Protein AF-A0A1B6IBI6-F1 (afdb_monomer_lite)

Foldseek 3Di:
DDDDPVVVVVVVVQVVVCVVPVDGDDDPDDDDDPVVVVVLVVQLVVAQADEDPVCVVVLVVLLVVVQVVCVVDPQFPDRDPVVSVQLVVQQRSVCSNVVHNYGDPVSSVVSSVVVVVVRVVVVVVCVVPPPPCPPLNVLVVQVVVVCVPPQKDFPVVSQVSCVVVPHDVVSNVVSQVVVVVVVQWDADPVNTMIGGD

InterPro domains:
  IPR027417 P-loop containing nucleoside triphosphate hydrolase [G3DSA:3.40.50.300] (1-140)
  IPR027417 P-loop containing nucleoside triphosphate hydrolase [SSF52540] (4-121)
  IPR031327 Mini-chromosome maintenance protein [PTHR11630] (1-143)
  IPR041562 MCM, AAA-lid domain [PF17855] (36-118)

Organism: NCBI:txid320908

Radius of gyration: 28.39 Å; chains: 1; bounding box: 64×37×76 Å

Sequence (197 aa):
DKADRDTDLRLAQHITYVHQHCKQPPAQFTALDMGLMRRYIDLCKRKNPAVPPTLTDYIVDAYVEMRKDARNNKDMTFTSARNLLAILRLSTALARLRLSDQVEREDVGEAMRLLEMSKISLAQSEDRGGRAQSVVDKIFSVIRELAGGKKTVKLSEIREQCTSKGYQPDHVEECIEQYEELNVWQVNQARTTITFV

pLDDT: mean 83.61, std 12.11, range [43.69, 96.38]

Secondary structure (DSSP, 8-state):
----HHHHHHHHHHHHHHHHHSS----SSPPPPHHHHHHHHHHHTT--PBPPGGGHHHHHHHHHHHHHHHHH-TTS----THHHHHHHHHHHHHHHHTT-SB--HHHHHHHHHHHHHHHHHHHHHHTTSS----HHHHHHHHHHHHHTT-SEEEHHHHHHHHHHTT--HHHHHHHHHHHHHTTSEEE-TTSSEEEE-

Structure (mmCIF, N/CA/C/O backbone):
data_AF-A0A1B6IBI6-F1
#
_entry.id   AF-A0A1B6IBI6-F1
#
loop_
_atom_site.group_PDB
_atom_site.id
_atom_site.type_symbol
_atom_site.label_atom_id
_atom_site.label_alt_id
_atom_site.label_comp_id
_atom_site.label_asym_id
_atom_site.label_entity_id
_atom_site.label_seq_id
_atom_site.pdbx_PDB_ins_code
_atom_site.Cartn_x
_atom_site.Cartn_y
_atom_site.Cartn_z
_atom_site.occupancy
_atom_site.B_iso_or_equiv
_atom_site.auth_seq_id
_atom_site.auth_comp_id
_atom_site.auth_asym_id
_atom_site.auth_atom_id
_atom_site.pdbx_PDB_model_num
ATOM 1 N N . ASP A 1 1 ? 11.531 1.211 14.670 1.00 64.81 1 ASP A N 1
ATOM 2 C CA . ASP A 1 1 ? 12.163 -0.111 14.590 1.00 64.81 1 ASP A CA 1
ATOM 3 C C . ASP A 1 1 ? 11.688 -0.945 15.770 1.00 64.81 1 ASP A C 1
ATOM 5 O O . ASP A 1 1 ? 11.566 -0.380 16.855 1.00 64.81 1 ASP A O 1
ATOM 9 N N . LYS A 1 2 ? 11.307 -2.208 15.559 1.00 76.25 2 LYS A N 1
ATOM 10 C CA . LYS A 1 2 ? 10.790 -3.089 16.620 1.00 76.25 2 LYS A CA 1
ATOM 11 C C . LYS A 1 2 ? 11.812 -4.197 16.836 1.00 76.25 2 LYS A C 1
ATOM 13 O O . LYS A 1 2 ? 12.103 -4.917 15.894 1.00 76.25 2 LYS A O 1
ATOM 18 N N . ALA A 1 3 ? 12.312 -4.332 18.063 1.00 83.81 3 ALA A N 1
ATOM 19 C CA . ALA A 1 3 ? 13.254 -5.391 18.409 1.00 83.81 3 ALA A CA 1
ATOM 20 C C . ALA A 1 3 ? 12.556 -6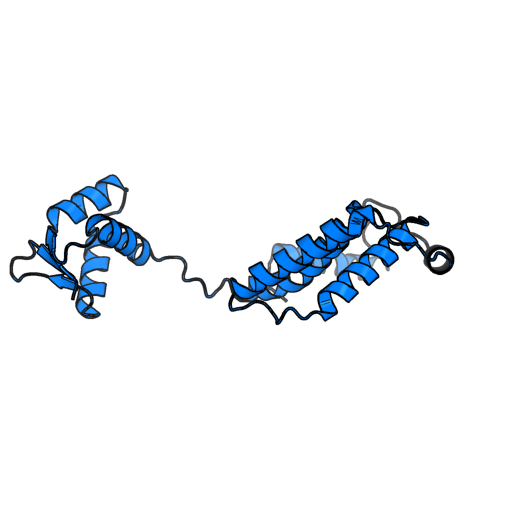.757 18.310 1.00 83.81 3 ALA A C 1
ATOM 22 O O . ALA A 1 3 ? 11.728 -7.094 19.161 1.00 83.81 3 ALA A O 1
ATOM 23 N N . ASP A 1 4 ? 12.873 -7.509 17.259 1.00 90.75 4 ASP A N 1
ATOM 24 C CA . ASP A 1 4 ? 12.378 -8.857 17.005 1.00 90.75 4 ASP A CA 1
ATOM 25 C C . ASP A 1 4 ? 13.554 -9.769 16.653 1.00 90.75 4 ASP A C 1
ATOM 27 O O . ASP A 1 4 ? 14.252 -9.564 15.660 1.00 90.75 4 ASP A O 1
ATOM 31 N N . ARG A 1 5 ? 13.752 -10.812 17.464 1.00 92.50 5 ARG A N 1
ATOM 32 C CA . ARG A 1 5 ? 14.947 -11.663 17.411 1.00 92.50 5 ARG A CA 1
ATOM 33 C C . ARG A 1 5 ? 15.141 -12.319 16.046 1.00 92.50 5 ARG A C 1
ATOM 35 O O . ARG A 1 5 ? 16.275 -12.408 15.577 1.00 92.50 5 ARG A O 1
ATOM 42 N N . ASP A 1 6 ? 14.067 -12.801 15.429 1.00 93.25 6 ASP A N 1
ATOM 43 C CA . ASP A 1 6 ? 14.154 -13.530 14.163 1.00 93.25 6 ASP A CA 1
ATOM 44 C C . ASP A 1 6 ? 14.419 -12.587 12.986 1.00 93.25 6 ASP A C 1
ATOM 46 O O . ASP A 1 6 ? 15.228 -12.899 12.104 1.00 93.25 6 ASP A O 1
ATOM 50 N N . THR A 1 7 ? 13.777 -11.416 12.979 1.00 90.88 7 THR A N 1
ATOM 51 C CA . THR A 1 7 ? 14.016 -10.376 11.971 1.00 90.88 7 THR A CA 1
ATOM 52 C C . THR A 1 7 ? 15.445 -9.834 12.066 1.00 90.88 7 THR A C 1
ATOM 54 O O . THR A 1 7 ? 16.139 -9.757 11.046 1.00 90.88 7 THR A O 1
ATOM 57 N N . ASP A 1 8 ? 15.923 -9.570 13.283 1.00 94.44 8 ASP A N 1
ATOM 58 C CA . ASP A 1 8 ? 17.283 -9.095 13.547 1.00 94.44 8 ASP A CA 1
ATOM 59 C C . ASP A 1 8 ? 18.337 -10.138 13.151 1.00 94.44 8 ASP A C 1
ATOM 61 O O . ASP A 1 8 ? 19.344 -9.804 12.522 1.00 94.44 8 ASP A O 1
ATOM 65 N N . LEU A 1 9 ? 18.092 -11.423 13.444 1.00 94.31 9 LEU A N 1
ATOM 66 C CA . LEU A 1 9 ? 18.982 -12.516 13.046 1.00 94.31 9 LEU A CA 1
ATOM 67 C C . LEU A 1 9 ? 19.127 -12.596 11.521 1.00 94.31 9 LEU A C 1
ATOM 69 O O . LEU A 1 9 ? 20.246 -12.696 11.013 1.00 94.31 9 LEU A O 1
ATOM 73 N N . ARG A 1 10 ? 18.012 -12.531 10.782 1.00 92.06 10 ARG A N 1
ATOM 74 C CA . ARG A 1 10 ? 18.018 -12.562 9.308 1.00 92.06 10 ARG A CA 1
ATOM 75 C C . ARG A 1 10 ? 18.750 -11.359 8.725 1.00 92.06 10 ARG A C 1
ATOM 77 O O . ARG A 1 10 ? 19.533 -11.517 7.786 1.00 92.06 10 ARG A O 1
ATOM 84 N N . LEU A 1 11 ? 18.525 -10.173 9.288 1.00 93.44 11 LEU A N 1
ATOM 85 C CA . LEU A 1 11 ? 19.200 -8.948 8.869 1.00 93.44 11 LEU A CA 1
ATOM 86 C C . LEU A 1 11 ? 20.715 -9.037 9.111 1.00 93.44 11 LEU A C 1
ATOM 88 O O . LEU A 1 11 ? 21.501 -8.770 8.203 1.00 93.44 11 LEU A O 1
ATOM 92 N N . ALA A 1 12 ? 21.133 -9.485 10.296 1.00 95.06 12 ALA A N 1
ATOM 93 C CA . ALA A 1 12 ? 22.543 -9.648 10.643 1.00 95.06 12 ALA A CA 1
ATOM 94 C C . ALA A 1 12 ? 23.249 -10.687 9.754 1.00 95.06 12 ALA A C 1
ATOM 96 O O . ALA A 1 12 ? 24.356 -10.445 9.267 1.00 95.06 12 ALA A O 1
ATOM 97 N N . GLN A 1 13 ? 22.604 -11.825 9.477 1.00 93.94 13 GLN A N 1
ATOM 98 C CA . GLN A 1 13 ? 23.125 -12.832 8.543 1.00 93.94 13 GLN A CA 1
ATOM 99 C C . GLN A 1 13 ? 23.280 -12.268 7.126 1.00 93.94 13 GLN A C 1
ATOM 101 O O . GLN A 1 13 ? 24.295 -12.500 6.471 1.00 93.94 13 GLN A O 1
ATOM 106 N N . HIS A 1 14 ? 22.308 -11.482 6.661 1.00 92.88 14 HIS A N 1
ATOM 107 C CA . HIS A 1 14 ? 22.381 -10.843 5.351 1.00 92.88 14 HIS A CA 1
ATOM 108 C C . HIS A 1 14 ? 23.555 -9.856 5.266 1.00 92.88 14 HIS A C 1
ATOM 110 O O . HIS A 1 14 ? 24.347 -9.916 4.327 1.00 92.88 14 HIS A O 1
ATOM 116 N N . ILE A 1 15 ? 23.698 -8.974 6.260 1.00 94.88 15 ILE A N 1
ATOM 117 C CA . ILE A 1 15 ? 24.762 -7.960 6.300 1.00 94.88 15 ILE A CA 1
ATOM 118 C C . ILE A 1 15 ? 26.141 -8.622 6.376 1.00 94.88 15 ILE A C 1
ATOM 120 O O . ILE A 1 15 ? 27.037 -8.277 5.604 1.00 94.88 15 ILE A O 1
ATOM 124 N N . THR A 1 16 ? 26.318 -9.606 7.262 1.00 95.56 16 THR A N 1
ATOM 125 C CA . THR A 1 16 ? 27.599 -10.321 7.394 1.00 95.56 16 THR A CA 1
ATOM 126 C C . THR A 1 16 ? 27.984 -11.032 6.098 1.00 95.56 16 THR A C 1
ATOM 128 O O . THR A 1 16 ? 29.136 -10.934 5.676 1.00 95.56 16 THR A O 1
ATOM 131 N N . TYR A 1 17 ? 27.025 -11.650 5.403 1.00 95.06 17 TYR A N 1
ATOM 132 C CA . TYR A 1 17 ? 27.263 -12.248 4.092 1.00 95.06 17 TYR A CA 1
ATOM 133 C C . TYR A 1 17 ? 27.727 -11.216 3.055 1.00 95.06 17 TYR A C 1
ATOM 135 O O . TYR A 1 17 ? 28.705 -11.464 2.346 1.00 95.06 17 TYR A O 1
ATOM 143 N N . VAL A 1 18 ? 27.064 -10.054 2.984 1.00 96.19 18 VAL A N 1
ATOM 144 C CA . VAL A 1 18 ? 27.428 -8.967 2.059 1.00 96.19 18 VAL A CA 1
ATOM 145 C C . VAL A 1 18 ? 28.854 -8.486 2.311 1.00 96.19 18 VAL A C 1
ATOM 147 O O . VAL A 1 18 ? 29.605 -8.321 1.355 1.00 96.19 18 VAL A O 1
ATOM 150 N N . HIS A 1 19 ? 29.257 -8.311 3.571 1.00 94.69 19 HIS A N 1
ATOM 151 C CA . HIS A 1 19 ? 30.623 -7.899 3.905 1.00 94.69 19 HIS A CA 1
ATOM 152 C C . HIS A 1 19 ? 31.678 -8.971 3.601 1.00 94.69 19 HIS A C 1
ATOM 154 O O . HIS A 1 19 ? 32.809 -8.626 3.276 1.00 94.69 19 HIS A O 1
ATOM 160 N N . GLN A 1 20 ? 31.323 -10.256 3.680 1.00 94.81 20 GLN A N 1
ATOM 161 C CA . GLN A 1 20 ? 32.231 -11.360 3.349 1.00 94.81 20 GLN A CA 1
ATOM 162 C C . GLN A 1 20 ? 32.414 -11.554 1.836 1.00 94.81 20 GLN A C 1
ATOM 164 O O . GLN A 1 20 ? 33.508 -11.888 1.392 1.00 94.81 20 GLN A O 1
ATOM 169 N N . HIS A 1 21 ? 31.357 -11.354 1.043 1.00 93.44 21 HIS A N 1
ATOM 170 C CA . HIS A 1 21 ? 31.333 -11.725 -0.380 1.00 93.44 21 HIS A CA 1
ATOM 171 C C . HIS A 1 21 ? 31.248 -10.524 -1.331 1.00 93.44 21 HIS A C 1
ATOM 173 O O . HIS A 1 21 ? 31.236 -10.708 -2.549 1.00 93.44 21 HIS A O 1
ATOM 179 N N . CYS A 1 22 ? 31.127 -9.302 -0.798 1.00 91.50 22 CYS A N 1
ATOM 180 C CA . CYS A 1 22 ? 30.832 -8.072 -1.545 1.00 91.50 22 CYS A CA 1
ATOM 181 C C . CYS A 1 22 ? 29.608 -8.203 -2.475 1.00 91.50 22 CYS A C 1
ATOM 183 O O . CYS A 1 22 ? 29.495 -7.506 -3.484 1.00 91.50 22 CYS A O 1
ATOM 185 N N . LYS A 1 23 ? 28.693 -9.124 -2.152 1.00 88.94 23 LYS A N 1
ATOM 186 C CA . LYS A 1 23 ? 27.511 -9.463 -2.944 1.00 88.94 23 LYS A CA 1
ATOM 187 C C . LYS A 1 23 ? 26.392 -9.920 -2.020 1.00 88.94 23 LYS A C 1
ATOM 189 O O . LYS A 1 23 ? 26.644 -10.562 -1.005 1.00 88.94 23 LYS A O 1
ATOM 194 N N . GLN A 1 24 ? 25.155 -9.601 -2.387 1.00 87.69 24 GLN A N 1
ATOM 195 C CA . GLN A 1 24 ? 23.980 -10.092 -1.672 1.00 87.69 24 GLN A CA 1
ATOM 196 C C . GLN A 1 24 ? 23.911 -11.632 -1.678 1.00 87.69 24 GLN A C 1
ATOM 198 O O . GLN A 1 24 ? 24.334 -12.248 -2.665 1.00 87.69 24 GLN A O 1
ATOM 203 N N . PRO A 1 25 ? 23.339 -12.249 -0.625 1.00 89.94 25 PRO A N 1
ATOM 204 C CA . PRO A 1 25 ? 22.991 -13.664 -0.623 1.00 89.94 25 PRO A CA 1
ATOM 205 C C . PRO A 1 25 ? 22.197 -14.059 -1.874 1.00 89.94 25 PRO A C 1
ATOM 207 O O . PRO A 1 25 ? 21.477 -13.222 -2.433 1.00 89.94 25 PRO A O 1
ATOM 210 N N . PRO A 1 26 ? 22.298 -15.321 -2.322 1.00 86.94 26 PRO A N 1
ATOM 211 C CA . PRO A 1 26 ? 21.535 -15.806 -3.464 1.00 86.94 26 PRO A CA 1
ATOM 212 C C . PRO A 1 26 ? 20.035 -15.608 -3.212 1.00 86.94 26 PRO A C 1
ATOM 214 O O . PRO A 1 26 ? 19.445 -16.221 -2.325 1.00 86.94 26 PRO A O 1
ATOM 217 N N . ALA A 1 27 ? 19.433 -14.705 -3.984 1.00 85.38 27 ALA A N 1
ATOM 218 C CA . ALA A 1 27 ? 18.002 -14.448 -3.964 1.00 85.38 27 ALA A CA 1
ATOM 219 C C . ALA A 1 27 ? 17.276 -15.440 -4.884 1.00 85.38 27 ALA A C 1
ATOM 221 O O . ALA A 1 27 ? 17.870 -16.006 -5.800 1.00 85.38 27 ALA A O 1
ATOM 222 N N . GLN A 1 28 ? 15.971 -15.614 -4.668 1.00 87.81 28 GLN A N 1
ATOM 223 C CA . GLN A 1 28 ? 15.129 -16.485 -5.500 1.00 87.81 28 GLN A CA 1
ATOM 224 C C . GLN A 1 28 ? 15.016 -16.003 -6.955 1.00 87.81 28 GLN A C 1
ATOM 226 O O . GLN A 1 28 ? 14.692 -16.787 -7.841 1.00 87.81 28 GLN A O 1
ATOM 231 N N . PHE A 1 29 ? 15.285 -14.721 -7.205 1.00 88.94 29 PHE A N 1
ATOM 232 C CA . PHE A 1 29 ? 15.252 -14.113 -8.528 1.00 88.94 29 PHE A CA 1
ATOM 233 C C . PHE A 1 29 ? 16.569 -13.400 -8.835 1.00 88.94 29 PHE A C 1
ATOM 235 O O . PHE A 1 29 ? 17.287 -12.936 -7.945 1.00 88.94 29 PHE A O 1
ATOM 242 N N . THR A 1 30 ? 16.876 -13.280 -10.123 1.00 87.75 30 THR A N 1
ATOM 243 C CA . THR A 1 30 ? 18.022 -12.503 -10.592 1.00 87.75 30 THR A CA 1
ATOM 244 C C . THR A 1 30 ? 17.674 -11.019 -10.563 1.00 87.75 30 THR A C 1
ATOM 246 O O . THR A 1 30 ? 16.737 -10.582 -11.229 1.00 87.75 30 THR A O 1
ATOM 249 N N . ALA A 1 31 ? 18.427 -10.238 -9.787 1.00 87.69 31 ALA A N 1
ATOM 250 C CA . ALA A 1 31 ? 18.294 -8.787 -9.795 1.00 87.69 31 ALA A CA 1
ATOM 251 C C . ALA A 1 31 ? 18.619 -8.232 -11.192 1.00 87.69 31 ALA A C 1
ATOM 253 O O . ALA A 1 31 ? 19.583 -8.658 -11.831 1.00 87.69 31 ALA A O 1
ATOM 254 N N . LEU A 1 32 ? 17.805 -7.287 -11.661 1.00 91.31 32 LEU A N 1
ATOM 255 C CA . LEU A 1 32 ? 18.028 -6.613 -12.936 1.00 91.31 32 LEU A CA 1
ATOM 256 C C . LEU A 1 32 ? 19.229 -5.669 -12.835 1.00 91.31 32 LEU A C 1
ATOM 258 O O . LEU A 1 32 ? 19.456 -5.044 -11.798 1.00 91.31 32 LEU A O 1
ATOM 262 N N . ASP A 1 33 ? 19.968 -5.524 -13.935 1.00 94.00 33 ASP A N 1
ATOM 263 C CA . ASP A 1 33 ? 21.035 -4.531 -14.019 1.00 94.00 33 ASP A CA 1
ATOM 264 C C . ASP A 1 33 ? 20.481 -3.102 -13.875 1.00 94.00 33 ASP A C 1
ATOM 266 O O . ASP A 1 33 ? 19.414 -2.758 -14.396 1.00 94.00 33 ASP A O 1
ATOM 270 N N . MET A 1 34 ? 21.240 -2.236 -13.206 1.00 93.75 34 MET A N 1
ATOM 271 C CA . MET A 1 34 ? 20.829 -0.861 -12.936 1.00 93.75 34 MET A CA 1
ATOM 272 C C . MET A 1 34 ? 20.693 -0.033 -14.222 1.00 93.75 34 MET A C 1
ATOM 274 O O . MET A 1 34 ? 19.817 0.831 -14.312 1.00 93.75 34 MET A O 1
ATOM 278 N N . GLY A 1 35 ? 21.527 -0.297 -15.235 1.00 96.12 35 GLY A N 1
ATOM 279 C CA . GLY A 1 35 ? 21.412 0.331 -16.549 1.00 96.12 35 GLY A CA 1
ATOM 280 C C . GLY A 1 35 ? 20.106 -0.045 -17.248 1.00 96.12 35 GLY A C 1
ATOM 281 O O . GLY A 1 35 ? 19.424 0.827 -17.795 1.00 96.12 35 GLY A O 1
ATOM 282 N N . LEU A 1 36 ? 19.720 -1.320 -17.166 1.00 95.12 36 LEU A N 1
ATOM 283 C CA . LEU A 1 36 ? 18.452 -1.816 -17.700 1.00 95.12 36 LEU A CA 1
ATOM 284 C C . LEU A 1 36 ? 17.246 -1.223 -16.957 1.00 95.12 36 LEU A C 1
ATOM 286 O O . LEU A 1 36 ? 16.326 -0.724 -17.605 1.00 95.12 36 LEU A O 1
ATOM 290 N N . MET A 1 37 ? 17.269 -1.198 -15.618 1.00 95.62 37 MET A N 1
ATOM 291 C CA . MET A 1 37 ? 16.187 -0.612 -14.814 1.00 95.62 37 MET A CA 1
ATOM 292 C C . MET A 1 37 ? 15.949 0.862 -15.158 1.00 95.62 37 MET A C 1
ATOM 294 O O . MET A 1 37 ? 14.802 1.266 -15.339 1.00 95.62 37 MET A O 1
ATOM 298 N N . ARG A 1 38 ? 17.013 1.668 -15.306 1.00 95.88 38 ARG A N 1
ATOM 299 C CA . ARG A 1 38 ? 16.885 3.087 -15.688 1.00 95.88 38 ARG A CA 1
ATOM 300 C C . ARG A 1 38 ? 16.200 3.251 -17.042 1.00 95.88 38 ARG A C 1
ATOM 302 O O . ARG A 1 38 ? 15.226 3.991 -17.141 1.00 95.88 38 ARG A O 1
ATOM 309 N N . ARG A 1 39 ? 16.659 2.511 -18.059 1.00 96.38 39 ARG A N 1
ATOM 310 C CA . ARG A 1 39 ? 16.063 2.550 -19.407 1.00 96.38 39 ARG A CA 1
ATOM 311 C C . ARG A 1 39 ? 14.593 2.128 -19.391 1.00 96.38 39 ARG A C 1
ATOM 313 O O . ARG A 1 39 ? 13.781 2.754 -20.065 1.00 96.38 39 ARG A O 1
ATOM 320 N N . TYR A 1 40 ? 14.250 1.107 -18.606 1.00 95.31 40 TYR A N 1
ATOM 321 C CA . TYR A 1 40 ? 12.870 0.646 -18.458 1.00 95.31 40 TYR A CA 1
ATOM 322 C C . TYR A 1 40 ? 11.982 1.699 -17.780 1.00 95.31 40 TYR A C 1
ATOM 324 O O . TYR A 1 40 ? 10.909 2.022 -18.279 1.00 95.31 40 TYR A O 1
ATOM 332 N N . ILE A 1 41 ? 12.450 2.314 -16.690 1.00 95.88 41 ILE A N 1
ATOM 333 C CA . ILE A 1 41 ? 11.723 3.396 -16.011 1.00 95.88 41 ILE A CA 1
ATOM 334 C C . ILE A 1 41 ? 11.491 4.579 -16.962 1.00 95.88 41 ILE A C 1
ATOM 336 O O . ILE A 1 41 ? 10.399 5.151 -16.984 1.00 95.88 41 ILE A O 1
ATOM 340 N N . ASP A 1 42 ? 12.489 4.941 -17.768 1.00 96.19 42 ASP A N 1
ATOM 341 C CA . ASP A 1 42 ? 12.366 6.028 -18.741 1.00 96.19 42 ASP A CA 1
ATOM 342 C C . ASP A 1 42 ? 11.397 5.697 -19.882 1.00 96.19 42 ASP A C 1
ATOM 344 O O . ASP A 1 42 ? 10.731 6.601 -20.389 1.00 96.19 42 ASP A O 1
ATOM 348 N N . LEU A 1 43 ? 11.257 4.420 -20.252 1.00 96.06 43 LEU A N 1
ATOM 349 C CA . LEU A 1 43 ? 10.203 3.960 -21.156 1.00 96.06 43 LEU A CA 1
ATOM 350 C C . LEU A 1 43 ? 8.817 4.138 -20.516 1.00 96.06 43 LEU A C 1
ATOM 352 O O . LEU A 1 43 ? 7.944 4.757 -21.125 1.00 96.06 43 LEU A O 1
ATOM 356 N N . CYS A 1 44 ? 8.629 3.680 -19.275 1.00 95.75 44 CYS A N 1
ATOM 357 C CA . CYS A 1 44 ? 7.353 3.781 -18.557 1.00 95.75 44 CYS A CA 1
ATOM 358 C C . CYS A 1 44 ? 6.899 5.235 -18.350 1.00 95.75 44 CYS A C 1
ATOM 360 O O . CYS A 1 44 ? 5.715 5.545 -18.469 1.00 95.75 44 CYS A O 1
ATOM 362 N N . LYS A 1 45 ? 7.832 6.161 -18.093 1.00 94.12 45 LYS A N 1
ATOM 363 C CA . LYS A 1 45 ? 7.530 7.596 -17.923 1.00 94.12 45 LYS A CA 1
ATOM 364 C C . LYS A 1 45 ? 6.935 8.258 -19.169 1.00 94.12 45 LYS A C 1
ATOM 366 O O . LYS A 1 45 ? 6.282 9.288 -19.032 1.00 94.12 45 LYS A O 1
ATOM 371 N N . ARG A 1 46 ? 7.156 7.702 -20.366 1.00 95.00 46 ARG A N 1
ATOM 372 C CA . ARG A 1 46 ? 6.608 8.246 -21.624 1.00 95.00 46 ARG A CA 1
ATOM 373 C C . ARG A 1 46 ? 5.110 7.980 -21.778 1.00 95.00 46 ARG A C 1
ATOM 375 O O . ARG A 1 46 ? 4.464 8.648 -22.579 1.00 95.00 46 ARG A O 1
ATOM 382 N N . LYS A 1 47 ? 4.558 7.018 -21.034 1.00 94.06 47 LYS A N 1
ATOM 383 C CA . LYS A 1 47 ? 3.133 6.683 -21.062 1.00 94.06 47 LYS A CA 1
ATOM 384 C C . LYS A 1 47 ? 2.317 7.673 -20.233 1.00 94.06 47 LYS A C 1
ATOM 386 O O . LYS A 1 47 ? 2.702 8.052 -19.126 1.00 94.06 47 LYS A O 1
ATOM 391 N N . ASN A 1 48 ? 1.155 8.056 -20.750 1.00 94.75 48 ASN A N 1
ATOM 392 C CA . ASN A 1 48 ? 0.194 8.923 -20.068 1.00 94.75 48 ASN A CA 1
ATOM 393 C C . ASN A 1 48 ? -1.175 8.236 -20.035 1.00 94.75 48 ASN A C 1
ATOM 395 O O . ASN A 1 48 ? -2.027 8.562 -20.859 1.00 94.75 48 ASN A O 1
ATOM 399 N N . PRO A 1 49 ? -1.365 7.259 -19.130 1.00 95.69 49 PRO A N 1
ATOM 400 C CA . PRO A 1 49 ? -2.601 6.500 -19.071 1.00 95.69 49 PRO A CA 1
ATOM 401 C C . PRO A 1 49 ? -3.784 7.374 -18.659 1.00 95.69 49 PRO A C 1
ATOM 403 O O . PRO A 1 49 ? -3.658 8.239 -17.787 1.00 95.69 49 PRO A O 1
ATOM 406 N N . ALA A 1 50 ? -4.938 7.113 -19.267 1.00 94.62 50 ALA A N 1
ATOM 407 C CA . ALA A 1 50 ? -6.200 7.746 -18.918 1.00 94.62 50 ALA A CA 1
ATOM 408 C C . ALA A 1 50 ? -6.964 6.913 -17.879 1.00 94.62 50 ALA A C 1
ATOM 410 O O . ALA A 1 50 ? -6.875 5.684 -17.850 1.00 94.62 50 ALA A O 1
ATOM 411 N N . VAL A 1 51 ? -7.733 7.587 -17.024 1.00 93.75 51 VAL A N 1
ATOM 412 C CA . VAL A 1 51 ? -8.654 6.921 -16.097 1.00 93.75 51 VAL A CA 1
ATOM 413 C C . VAL A 1 51 ? -10.001 6.761 -16.805 1.00 93.75 51 VAL A C 1
ATOM 415 O O . VAL A 1 51 ? -10.602 7.780 -17.158 1.00 93.75 51 VAL A O 1
ATOM 418 N N . PRO A 1 52 ? -10.485 5.530 -17.036 1.00 94.50 52 PRO A N 1
ATOM 419 C CA . PRO A 1 52 ? -11.786 5.324 -17.652 1.00 94.50 52 PRO A CA 1
ATOM 420 C C . PRO A 1 52 ? -12.917 5.782 -16.715 1.00 94.50 52 PRO A C 1
ATOM 422 O O . PRO A 1 52 ? -12.820 5.609 -15.495 1.00 94.50 52 PRO A O 1
ATOM 425 N N . PRO A 1 53 ? -14.028 6.309 -17.265 1.00 92.38 53 PRO A N 1
ATOM 426 C CA . PRO A 1 53 ? -15.152 6.799 -16.464 1.00 92.38 53 PRO A CA 1
ATOM 427 C C . PRO A 1 53 ? -15.832 5.684 -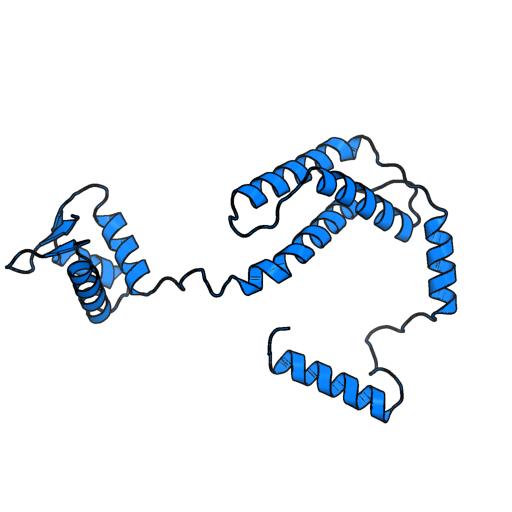15.657 1.00 92.38 53 PRO A C 1
ATOM 429 O O . PRO A 1 53 ? -16.394 5.931 -14.597 1.00 92.38 53 PRO A O 1
ATOM 432 N N . THR A 1 54 ? -15.722 4.433 -16.105 1.00 92.88 54 THR A N 1
ATOM 433 C CA . THR A 1 54 ? -16.262 3.252 -15.414 1.00 92.88 54 THR A CA 1
ATOM 434 C C . THR A 1 54 ? -15.621 2.990 -14.049 1.00 92.88 54 THR A C 1
ATOM 436 O O . THR A 1 54 ? -16.179 2.244 -13.249 1.00 92.88 54 THR A O 1
ATOM 439 N N . LEU A 1 55 ? -14.440 3.559 -13.779 1.00 92.25 55 LEU A N 1
ATOM 440 C CA . LEU A 1 55 ? -13.751 3.431 -12.493 1.00 92.25 55 LEU A CA 1
ATOM 441 C C . LEU A 1 55 ? -14.005 4.616 -11.561 1.00 92.25 55 LEU A C 1
ATOM 443 O O . LEU A 1 55 ? -13.594 4.558 -10.404 1.00 92.25 55 LEU A O 1
ATOM 447 N N . THR A 1 56 ? -14.662 5.681 -12.029 1.00 90.94 56 THR A N 1
ATOM 448 C CA . THR A 1 56 ? -14.883 6.886 -11.223 1.00 90.94 56 THR A CA 1
ATOM 449 C C . THR A 1 56 ? -15.688 6.573 -9.965 1.00 90.94 56 THR A C 1
ATOM 451 O O . THR A 1 56 ? -15.237 6.925 -8.877 1.00 90.94 56 THR A O 1
ATOM 454 N N . ASP A 1 57 ? -16.795 5.839 -10.095 1.00 92.50 57 ASP A N 1
ATOM 455 C CA . ASP A 1 57 ? -17.639 5.455 -8.955 1.00 92.50 57 ASP A CA 1
ATOM 456 C C . ASP A 1 57 ? -16.853 4.619 -7.939 1.00 92.50 57 ASP A C 1
ATOM 458 O O . ASP A 1 57 ? -16.827 4.929 -6.753 1.00 92.50 57 ASP A O 1
ATOM 462 N N . TYR A 1 58 ? -16.081 3.643 -8.423 1.00 92.81 58 TYR A N 1
ATOM 463 C CA . TYR A 1 58 ? -15.248 2.789 -7.574 1.00 92.81 58 TYR A CA 1
ATOM 464 C C . TYR A 1 58 ? -14.193 3.577 -6.780 1.00 92.81 58 TYR A C 1
ATOM 466 O O . TYR A 1 58 ? -13.969 3.314 -5.601 1.00 92.81 58 TYR A O 1
ATOM 474 N N . ILE A 1 59 ? -13.540 4.559 -7.409 1.00 92.00 59 ILE A N 1
ATOM 475 C CA . ILE A 1 59 ? -12.529 5.397 -6.748 1.00 92.00 59 ILE A CA 1
ATOM 476 C C . ILE A 1 59 ? -13.180 6.299 -5.688 1.00 92.00 59 ILE A C 1
ATOM 478 O O . ILE A 1 59 ? -12.599 6.518 -4.621 1.00 92.00 59 ILE A O 1
ATOM 482 N N . VAL A 1 60 ? -14.372 6.829 -5.977 1.00 91.88 60 VAL A N 1
ATOM 483 C CA . VAL A 1 60 ? -15.134 7.655 -5.032 1.00 91.88 60 VAL A CA 1
ATOM 484 C C . VAL A 1 60 ? -15.570 6.822 -3.831 1.00 91.88 60 VAL A C 1
ATOM 486 O O . VAL A 1 60 ? -15.315 7.238 -2.699 1.00 91.88 60 VAL A O 1
ATOM 489 N N . ASP A 1 61 ? -16.138 5.640 -4.061 1.00 91.31 61 ASP A N 1
ATOM 490 C CA . ASP A 1 61 ? -16.572 4.725 -3.003 1.00 91.31 61 ASP A CA 1
ATOM 491 C C . ASP A 1 61 ? -15.402 4.325 -2.099 1.00 91.31 61 ASP A C 1
ATOM 493 O O . ASP A 1 61 ? -15.480 4.482 -0.878 1.00 91.31 61 ASP A O 1
ATOM 497 N N . ALA A 1 62 ? -14.269 3.933 -2.691 1.00 88.06 62 ALA A N 1
ATOM 498 C CA . ALA A 1 62 ? -13.054 3.585 -1.954 1.00 88.06 62 ALA A CA 1
ATOM 499 C C . ALA A 1 62 ? -12.535 4.751 -1.088 1.00 88.06 62 ALA A C 1
ATOM 501 O O . ALA A 1 62 ? -12.080 4.560 0.043 1.00 88.06 62 ALA A O 1
ATOM 502 N N . TYR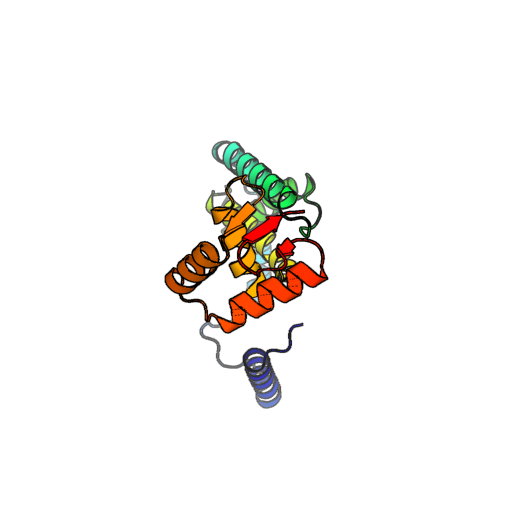 A 1 63 ? -12.621 5.987 -1.589 1.00 88.75 63 TYR A N 1
ATOM 503 C CA . TYR A 1 63 ? -12.247 7.172 -0.816 1.00 88.75 63 TYR A CA 1
ATOM 504 C C . TYR A 1 63 ? -13.214 7.447 0.345 1.00 88.75 63 TYR A C 1
ATOM 506 O O . TYR A 1 63 ? -12.772 7.818 1.439 1.00 88.75 63 TYR A O 1
ATOM 514 N N . VAL A 1 64 ? -14.521 7.285 0.124 1.00 90.00 64 VAL A N 1
ATOM 515 C CA . VAL A 1 64 ? -15.546 7.468 1.161 1.00 90.00 64 VAL A CA 1
ATOM 516 C C . VAL A 1 64 ? -15.377 6.433 2.270 1.00 90.00 64 VAL A C 1
ATOM 518 O O . VAL A 1 64 ? -15.404 6.806 3.444 1.00 90.00 64 VAL A O 1
ATOM 521 N N . GLU A 1 65 ? -15.141 5.172 1.914 1.00 87.06 65 GLU A N 1
ATOM 522 C CA . GLU A 1 65 ? -14.872 4.086 2.858 1.00 87.06 65 GLU A CA 1
ATOM 523 C C . GLU A 1 65 ? -13.626 4.380 3.703 1.00 87.06 65 GLU A C 1
ATOM 525 O O . GLU A 1 65 ? -13.722 4.471 4.927 1.00 87.06 65 GLU A O 1
ATOM 530 N N . MET A 1 66 ? -12.499 4.717 3.065 1.00 83.81 66 MET A N 1
ATOM 531 C CA . MET A 1 66 ? -11.274 5.120 3.770 1.00 83.81 66 MET A CA 1
ATOM 532 C C . MET A 1 66 ? -11.519 6.284 4.748 1.00 83.81 66 MET A C 1
ATOM 534 O O . MET A 1 66 ? -10.938 6.338 5.836 1.00 83.81 66 MET A O 1
ATOM 538 N N . ARG A 1 67 ? -12.358 7.257 4.372 1.00 84.81 67 ARG A N 1
ATOM 539 C CA . ARG A 1 67 ? -12.671 8.411 5.226 1.00 84.81 67 ARG A CA 1
ATOM 540 C C . ARG A 1 67 ? -13.586 8.037 6.393 1.00 84.81 67 ARG A C 1
ATOM 542 O O . ARG A 1 67 ? -13.462 8.632 7.465 1.00 84.81 67 ARG A O 1
ATOM 549 N N . LYS A 1 68 ? -14.496 7.082 6.195 1.00 85.19 68 LYS A N 1
ATOM 550 C CA . LYS A 1 68 ? -15.354 6.527 7.246 1.00 85.19 68 LYS A CA 1
ATOM 551 C C . LYS A 1 68 ? -14.515 5.773 8.277 1.00 85.19 68 LYS A C 1
ATOM 553 O O . LYS A 1 68 ? -14.663 6.033 9.469 1.00 85.19 68 LYS A O 1
ATOM 558 N N . ASP A 1 69 ? -13.580 4.943 7.831 1.00 80.25 69 ASP A N 1
ATOM 559 C CA . ASP A 1 69 ? -12.701 4.177 8.719 1.00 80.25 69 ASP A CA 1
ATOM 560 C C . ASP A 1 69 ? -11.769 5.082 9.524 1.00 80.25 69 ASP A C 1
ATOM 562 O O . ASP A 1 69 ? -11.635 4.923 10.738 1.00 80.25 69 ASP A O 1
ATOM 566 N N . ALA A 1 70 ? -11.225 6.125 8.891 1.00 77.50 70 ALA A N 1
ATOM 567 C CA . ALA A 1 70 ? -10.438 7.142 9.585 1.00 77.50 70 ALA A CA 1
ATOM 568 C C . ALA A 1 70 ? -11.240 7.933 10.638 1.00 77.50 70 ALA A C 1
ATOM 570 O O . ALA A 1 70 ? -10.645 8.519 11.534 1.00 77.50 70 ALA A O 1
ATOM 571 N N . ARG A 1 71 ? -12.577 7.982 10.542 1.00 77.25 71 ARG A N 1
ATOM 572 C CA . ARG A 1 71 ? -13.435 8.599 11.569 1.00 77.25 71 ARG A CA 1
ATOM 573 C C . ARG A 1 71 ? -13.696 7.655 12.742 1.00 77.25 71 ARG A C 1
ATOM 575 O O . ARG A 1 71 ? -13.885 8.127 13.860 1.00 77.25 71 ARG A O 1
ATOM 582 N N . ASN A 1 72 ? -13.738 6.352 12.478 1.00 75.06 72 ASN A N 1
ATOM 583 C CA . ASN A 1 72 ? -14.008 5.330 13.485 1.00 75.06 72 ASN A CA 1
ATOM 584 C C . ASN A 1 72 ? -12.757 4.987 14.308 1.00 75.06 72 ASN A C 1
ATOM 586 O O . ASN A 1 72 ? -12.886 4.670 15.488 1.00 75.06 72 ASN A O 1
ATOM 590 N N . ASN A 1 73 ? -11.560 5.101 13.723 1.00 70.88 73 ASN A N 1
ATOM 591 C CA . ASN A 1 73 ? -10.293 4.951 14.439 1.00 70.88 73 ASN A CA 1
ATOM 592 C C . ASN A 1 73 ? -9.767 6.305 14.925 1.00 70.88 73 ASN A C 1
ATOM 594 O O . ASN A 1 73 ? -9.315 7.130 14.133 1.00 70.88 73 ASN A O 1
ATOM 598 N N . LYS A 1 74 ? -9.795 6.513 16.246 1.00 60.44 74 LYS A N 1
ATOM 599 C CA . LYS A 1 74 ? -9.380 7.767 16.898 1.00 60.44 74 LYS A CA 1
ATOM 600 C C . LYS A 1 74 ? -7.886 8.079 16.718 1.00 60.44 74 LYS A C 1
ATOM 602 O O . LYS A 1 74 ? -7.519 9.251 16.733 1.00 60.44 74 LYS A O 1
ATOM 607 N N . ASP A 1 75 ? -7.085 7.048 16.457 1.00 61.88 75 ASP A N 1
ATOM 608 C CA . ASP A 1 75 ? -5.624 7.127 16.337 1.00 61.88 75 ASP A CA 1
ATOM 609 C C . ASP A 1 75 ? -5.149 7.171 14.869 1.00 61.88 75 ASP A C 1
ATOM 611 O O . ASP A 1 75 ? -3.953 7.209 14.573 1.00 61.88 75 ASP A O 1
ATOM 615 N N . MET A 1 76 ? -6.081 7.196 13.904 1.00 64.38 76 MET A N 1
ATOM 616 C CA . MET A 1 76 ? -5.741 7.253 12.482 1.00 64.38 76 MET A CA 1
ATOM 617 C C . MET A 1 76 ? -5.373 8.683 12.063 1.00 64.38 76 MET A C 1
ATOM 619 O O . MET A 1 76 ? -6.083 9.650 12.342 1.00 64.38 76 MET A O 1
ATOM 623 N N . THR A 1 77 ? -4.271 8.832 11.323 1.00 66.06 77 THR A N 1
ATOM 624 C CA . THR A 1 77 ? -3.829 10.130 10.789 1.00 66.06 77 THR A CA 1
ATOM 625 C C . THR A 1 77 ? -4.912 10.787 9.919 1.00 66.06 77 THR A C 1
ATOM 627 O O . THR A 1 77 ? -5.602 10.123 9.139 1.00 66.06 77 THR A O 1
ATOM 630 N N . PHE A 1 78 ? -5.033 12.118 10.016 1.00 68.06 78 PHE A N 1
ATOM 631 C CA . PHE A 1 78 ? -6.034 12.921 9.308 1.00 68.06 78 PHE A CA 1
ATOM 632 C C . PHE A 1 78 ? -6.098 12.599 7.802 1.00 68.06 78 PHE A C 1
ATOM 634 O O . PHE A 1 78 ? -5.175 12.879 7.035 1.00 68.06 78 PHE A O 1
ATOM 641 N N . THR A 1 79 ? -7.228 12.041 7.364 1.00 74.81 79 THR A N 1
ATOM 642 C CA . THR A 1 79 ? -7.484 11.703 5.959 1.00 74.81 79 THR A CA 1
ATOM 643 C C . THR A 1 79 ? -8.097 12.905 5.235 1.00 74.81 79 THR A C 1
ATOM 645 O O . THR A 1 79 ? -9.278 13.220 5.382 1.00 74.81 79 THR A O 1
ATOM 648 N N . SER A 1 80 ? -7.273 13.606 4.451 1.00 81.38 80 SER A N 1
ATOM 649 C CA . SER A 1 80 ? -7.667 14.786 3.667 1.00 81.38 80 SER A CA 1
ATOM 650 C C . SER A 1 80 ? -8.195 14.408 2.276 1.00 81.38 80 SER A C 1
ATOM 652 O O . SER A 1 80 ? -7.916 13.326 1.760 1.00 81.38 80 SER A O 1
ATOM 654 N N . ALA A 1 81 ? -8.886 15.337 1.607 1.00 83.38 81 ALA A N 1
ATOM 655 C CA . ALA A 1 81 ? -9.213 15.245 0.178 1.00 83.38 81 ALA A CA 1
ATOM 656 C C . ALA A 1 81 ? -7.967 15.057 -0.713 1.00 83.38 81 ALA A C 1
ATOM 658 O O . ALA A 1 81 ? -8.059 14.499 -1.803 1.00 83.38 81 ALA A O 1
ATOM 659 N N . ARG A 1 82 ? -6.774 15.435 -0.228 1.00 86.62 82 ARG A N 1
ATOM 660 C CA . ARG A 1 82 ? -5.498 15.154 -0.906 1.00 86.62 82 ARG A CA 1
ATOM 661 C C . ARG A 1 82 ? -5.253 13.653 -1.123 1.00 86.62 82 ARG A C 1
ATOM 663 O O . ARG A 1 82 ? -4.589 13.293 -2.090 1.00 86.62 82 ARG A O 1
ATOM 670 N N . ASN A 1 83 ? -5.812 12.783 -0.280 1.00 87.94 83 ASN A N 1
ATOM 671 C CA . ASN A 1 83 ? -5.636 11.336 -0.415 1.00 87.94 83 ASN A CA 1
ATOM 672 C C . ASN A 1 83 ? -6.342 10.788 -1.664 1.00 87.94 83 ASN A C 1
ATOM 674 O O . ASN A 1 83 ? -5.816 9.879 -2.292 1.00 87.94 83 ASN A O 1
ATOM 678 N N . LEU A 1 84 ? -7.454 11.392 -2.097 1.00 90.44 84 LEU A N 1
ATOM 679 C CA . LEU A 1 84 ? -8.103 11.037 -3.364 1.00 90.44 84 LEU A CA 1
ATOM 680 C C . LEU A 1 84 ? -7.171 11.290 -4.560 1.00 90.44 84 LEU A C 1
ATOM 682 O O . LEU A 1 84 ? -7.001 10.439 -5.430 1.00 90.44 84 LEU A O 1
ATOM 686 N N . LEU A 1 85 ? -6.496 12.443 -4.566 1.00 91.69 85 LEU A N 1
ATOM 687 C CA . LEU A 1 85 ? -5.489 12.760 -5.583 1.00 91.69 85 LEU A CA 1
ATOM 688 C C . LEU A 1 85 ? -4.288 11.810 -5.507 1.00 91.69 85 LEU A C 1
ATOM 690 O O . LEU A 1 85 ? -3.709 11.476 -6.539 1.00 91.69 85 LEU A O 1
ATOM 694 N N . ALA A 1 86 ? -3.910 11.367 -4.305 1.00 92.25 86 ALA A N 1
ATOM 695 C CA . ALA A 1 86 ? -2.850 10.380 -4.129 1.00 92.25 86 ALA A CA 1
ATOM 696 C C . ALA A 1 86 ? -3.232 9.028 -4.752 1.00 92.25 86 ALA A C 1
ATOM 698 O O . ALA A 1 86 ? -2.430 8.484 -5.507 1.00 92.25 86 ALA A O 1
ATOM 699 N N . ILE A 1 87 ? -4.460 8.544 -4.527 1.00 92.69 87 ILE A N 1
ATOM 700 C CA . ILE A 1 87 ? -4.981 7.307 -5.138 1.00 92.69 87 ILE A CA 1
ATOM 701 C C . ILE A 1 87 ? -4.902 7.396 -6.665 1.00 92.69 87 ILE A C 1
ATOM 703 O O . ILE A 1 87 ? -4.338 6.511 -7.306 1.00 92.69 87 ILE A O 1
ATOM 707 N N . LEU A 1 88 ? -5.380 8.495 -7.259 1.00 93.56 88 LEU A N 1
ATOM 708 C CA . LEU A 1 88 ? -5.336 8.698 -8.713 1.00 93.56 88 LEU A CA 1
ATOM 709 C C . LEU A 1 88 ? -3.901 8.718 -9.264 1.00 93.56 88 LEU A C 1
ATOM 711 O O . LEU A 1 88 ? -3.607 8.113 -10.298 1.00 93.56 88 LEU A O 1
ATOM 715 N N . ARG A 1 89 ? -2.977 9.391 -8.569 1.00 95.19 89 ARG A N 1
ATOM 716 C CA . ARG A 1 89 ? -1.564 9.467 -8.976 1.00 95.19 89 ARG A CA 1
ATOM 717 C C . ARG A 1 89 ? -0.844 8.126 -8.849 1.00 95.19 89 ARG A C 1
ATOM 719 O O . ARG A 1 89 ? -0.025 7.810 -9.705 1.00 95.19 89 ARG A O 1
ATOM 726 N N . LEU A 1 90 ? -1.135 7.351 -7.807 1.00 95.44 90 LEU A N 1
ATOM 727 C CA . LEU A 1 90 ? -0.566 6.016 -7.624 1.00 95.44 90 LEU A CA 1
ATOM 728 C C . LEU A 1 90 ? -1.114 5.043 -8.671 1.00 95.44 90 LEU A C 1
ATOM 730 O O . LEU A 1 90 ? -0.330 4.371 -9.331 1.00 95.44 90 LEU A O 1
ATOM 734 N N . SER A 1 91 ? -2.426 5.050 -8.909 1.00 95.44 91 SER A N 1
ATOM 735 C CA . SER A 1 91 ? -3.072 4.179 -9.904 1.00 95.44 91 SER A CA 1
ATOM 736 C C . SER A 1 91 ? -2.542 4.446 -11.319 1.00 95.44 91 SER A C 1
ATOM 738 O O . SER A 1 91 ? -2.178 3.527 -12.046 1.00 95.44 91 SER A O 1
ATOM 740 N N . THR A 1 92 ? -2.396 5.720 -11.702 1.00 95.62 92 THR A N 1
ATOM 741 C CA . THR A 1 92 ? -1.797 6.086 -13.001 1.00 95.62 92 THR A CA 1
ATOM 742 C C . THR A 1 92 ? -0.305 5.748 -13.086 1.00 95.62 92 THR A C 1
ATOM 744 O O . THR A 1 92 ? 0.187 5.419 -14.165 1.00 95.62 92 THR A O 1
ATOM 747 N N . ALA A 1 93 ? 0.436 5.790 -11.974 1.00 96.38 93 ALA A N 1
ATOM 748 C CA . ALA A 1 93 ? 1.826 5.342 -11.937 1.00 96.38 93 ALA A CA 1
ATOM 749 C C . ALA A 1 93 ? 1.953 3.816 -12.099 1.00 96.38 93 ALA A C 1
ATOM 751 O O . ALA A 1 93 ? 2.845 3.364 -12.815 1.00 96.38 93 ALA A O 1
ATOM 752 N N . LEU A 1 94 ? 1.051 3.033 -11.503 1.00 95.75 94 LEU A N 1
ATOM 753 C CA . LEU A 1 94 ? 0.998 1.575 -11.669 1.00 95.75 94 LEU A CA 1
ATOM 754 C C . LEU A 1 94 ? 0.671 1.190 -13.120 1.00 95.75 94 LEU A C 1
ATOM 756 O O . LEU A 1 94 ? 1.408 0.411 -13.729 1.00 95.75 94 LEU A O 1
ATOM 760 N N . ALA A 1 95 ? -0.312 1.857 -13.731 1.00 96.19 95 ALA A N 1
ATOM 761 C CA . AL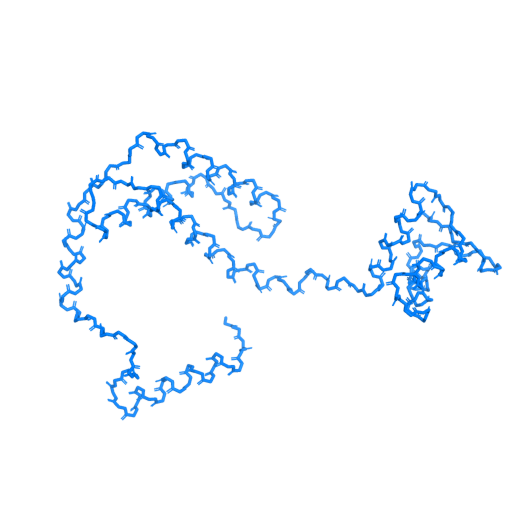A A 1 95 ? -0.625 1.679 -15.148 1.00 96.19 95 ALA A CA 1
ATOM 762 C C . ALA A 1 95 ? 0.574 2.006 -16.067 1.00 96.19 95 ALA A C 1
ATOM 764 O O . ALA A 1 95 ? 0.826 1.289 -17.040 1.00 96.19 95 ALA A O 1
ATOM 765 N N . ARG A 1 96 ? 1.382 3.029 -15.729 1.00 96.00 96 ARG A N 1
ATOM 766 C CA . ARG A 1 96 ? 2.640 3.335 -16.442 1.00 96.00 96 ARG A CA 1
ATOM 767 C C . ARG A 1 96 ? 3.663 2.207 -16.339 1.00 96.00 96 ARG A C 1
ATOM 769 O O . ARG A 1 96 ? 4.317 1.914 -17.335 1.00 96.00 96 ARG A O 1
ATOM 776 N N . LEU A 1 97 ? 3.816 1.581 -15.169 1.00 95.62 97 LEU A N 1
ATOM 777 C CA . LEU A 1 97 ? 4.747 0.457 -14.979 1.00 95.62 97 LEU A CA 1
ATOM 778 C C . LEU A 1 97 ? 4.349 -0.772 -15.804 1.00 95.62 97 LEU A C 1
ATOM 780 O O . LEU A 1 97 ? 5.225 -1.479 -16.302 1.00 95.62 97 LEU A O 1
ATOM 784 N N . ARG A 1 98 ? 3.041 -0.975 -15.991 1.00 94.94 98 ARG A N 1
ATOM 785 C CA . ARG A 1 98 ? 2.459 -1.982 -16.889 1.00 94.94 98 ARG A CA 1
ATOM 786 C C . ARG A 1 98 ? 2.529 -1.615 -18.376 1.00 94.94 98 ARG A C 1
ATOM 788 O O . ARG A 1 98 ? 2.118 -2.416 -19.208 1.00 94.94 98 ARG A O 1
ATOM 795 N N . LEU A 1 99 ? 3.004 -0.414 -18.720 1.00 94.62 99 LEU A N 1
ATOM 796 C CA . LEU A 1 99 ? 2.981 0.140 -20.081 1.00 94.62 99 LEU A CA 1
ATOM 797 C C . LEU A 1 99 ? 1.565 0.219 -20.695 1.00 94.62 99 LEU A C 1
ATOM 799 O O . LEU A 1 99 ? 1.425 0.260 -21.918 1.00 94.62 99 LEU A O 1
ATOM 803 N N . SER A 1 100 ? 0.529 0.281 -19.851 1.00 94.88 100 SER A N 1
ATOM 804 C CA . SER A 1 100 ? -0.872 0.409 -20.264 1.00 94.88 100 SER A CA 1
ATOM 805 C C . SER A 1 100 ? -1.232 1.868 -20.548 1.00 94.88 100 SER A C 1
ATOM 807 O O . SER A 1 100 ? -0.701 2.786 -19.920 1.00 94.88 100 SER A O 1
ATOM 809 N N . ASP A 1 101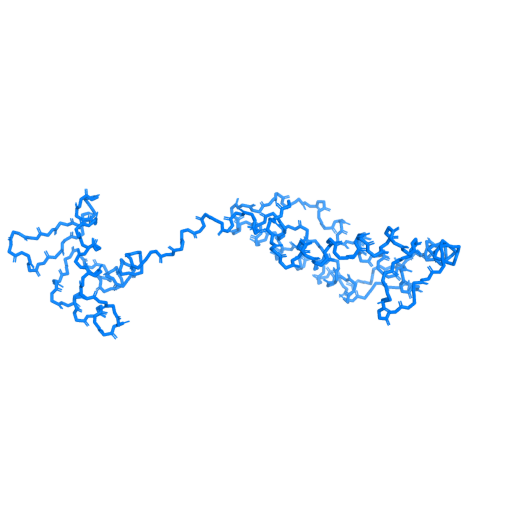 ? -2.164 2.082 -21.477 1.00 94.56 101 ASP A N 1
ATOM 810 C CA . ASP A 1 101 ? -2.739 3.400 -21.775 1.00 94.56 101 ASP A CA 1
ATOM 811 C C . ASP A 1 101 ? -4.016 3.685 -20.970 1.00 94.56 101 ASP A C 1
ATOM 813 O O . ASP A 1 101 ? -4.523 4.806 -20.990 1.00 94.56 101 ASP A O 1
ATOM 817 N N . GLN A 1 102 ? -4.524 2.697 -20.229 1.00 95.50 102 GLN A N 1
ATOM 818 C CA . GLN A 1 102 ? -5.681 2.852 -19.350 1.00 95.50 102 GLN A CA 1
ATOM 819 C C . GLN A 1 102 ? -5.412 2.276 -17.963 1.00 95.50 102 GLN A C 1
ATOM 821 O O . GLN A 1 102 ? -4.710 1.271 -17.824 1.00 95.50 102 GLN A O 1
ATOM 826 N N . VAL A 1 103 ? -5.973 2.938 -16.952 1.00 96.38 103 VAL A N 1
ATOM 827 C CA . VAL A 1 103 ? -5.970 2.465 -15.564 1.00 96.38 103 VAL A CA 1
ATOM 828 C C . VAL A 1 103 ? -7.018 1.373 -15.396 1.00 96.38 103 VAL A C 1
ATOM 830 O O . VAL A 1 103 ? -8.157 1.535 -15.833 1.00 96.38 103 VAL A O 1
ATOM 833 N N . GLU A 1 104 ? -6.643 0.286 -14.730 1.00 95.12 104 GLU A N 1
ATOM 834 C CA . GLU A 1 104 ? -7.543 -0.818 -14.405 1.00 95.12 104 GLU A CA 1
ATOM 835 C C . GLU A 1 104 ? -7.964 -0.796 -12.931 1.00 95.12 104 GLU A C 1
ATOM 837 O O . GLU A 1 104 ? -7.381 -0.113 -12.087 1.00 95.12 104 GLU A O 1
ATOM 842 N N . ARG A 1 105 ? -9.004 -1.571 -12.595 1.00 93.75 105 ARG A N 1
ATOM 843 C CA . ARG A 1 105 ? -9.487 -1.694 -11.209 1.00 93.75 105 ARG A CA 1
ATOM 844 C C . ARG A 1 105 ? -8.394 -2.205 -10.265 1.00 93.75 105 ARG A C 1
ATOM 846 O O . ARG A 1 105 ? -8.328 -1.768 -9.118 1.00 93.75 105 ARG A O 1
ATOM 853 N N . GLU A 1 106 ? -7.548 -3.107 -10.753 1.00 94.31 106 GLU A N 1
ATOM 854 C CA . GLU A 1 106 ? -6.437 -3.695 -9.998 1.00 94.31 106 GLU A CA 1
ATOM 855 C C . GLU A 1 106 ? -5.418 -2.636 -9.559 1.00 94.31 106 GLU A C 1
ATOM 857 O O . GLU A 1 106 ? -4.976 -2.657 -8.412 1.00 94.31 106 GLU A O 1
ATOM 862 N N . ASP A 1 107 ? -5.123 -1.652 -10.418 1.00 95.25 107 ASP A N 1
ATOM 863 C CA . ASP A 1 107 ? -4.207 -0.551 -10.098 1.00 95.25 107 ASP A CA 1
ATOM 864 C C . ASP A 1 107 ? -4.742 0.300 -8.935 1.00 95.25 107 ASP A C 1
ATOM 866 O O . ASP A 1 107 ? -3.994 0.703 -8.044 1.00 95.25 107 ASP A O 1
ATOM 870 N N . VAL A 1 108 ? -6.055 0.555 -8.921 1.00 93.50 108 VAL A N 1
ATOM 871 C CA . VAL A 1 108 ? -6.719 1.302 -7.842 1.00 93.50 108 VAL A CA 1
ATOM 872 C C . VAL A 1 108 ? -6.712 0.499 -6.542 1.00 93.50 108 VAL A C 1
ATOM 874 O O . VAL A 1 108 ? -6.431 1.052 -5.478 1.00 93.50 108 VAL A O 1
ATOM 877 N N . GLY A 1 109 ? -6.985 -0.807 -6.617 1.00 92.94 109 GLY A N 1
ATOM 878 C CA . GLY A 1 109 ? -6.923 -1.704 -5.462 1.00 92.94 109 GLY A CA 1
ATOM 879 C C . GLY A 1 109 ? -5.528 -1.751 -4.837 1.00 92.94 109 GLY A C 1
ATOM 880 O O . GLY A 1 109 ? -5.386 -1.614 -3.622 1.00 92.94 109 GLY A O 1
ATOM 881 N N . GLU A 1 110 ? -4.486 -1.852 -5.661 1.00 94.75 110 GLU A N 1
ATOM 882 C CA . GLU A 1 110 ? -3.104 -1.858 -5.182 1.00 94.75 110 GLU A CA 1
ATOM 883 C C . GLU A 1 110 ? -2.686 -0.493 -4.613 1.00 94.75 110 GLU A C 1
ATOM 885 O O . GLU A 1 110 ? -2.050 -0.427 -3.560 1.00 94.75 110 GLU A O 1
ATOM 890 N N . ALA A 1 111 ? -3.107 0.615 -5.233 1.00 93.81 111 ALA A N 1
ATOM 891 C CA . ALA A 1 111 ? -2.886 1.957 -4.691 1.00 93.81 111 ALA A CA 1
ATOM 892 C C . ALA A 1 111 ? -3.524 2.138 -3.300 1.00 93.81 111 ALA A C 1
ATOM 894 O O . ALA A 1 111 ? -2.901 2.710 -2.401 1.00 93.81 111 ALA A O 1
ATOM 895 N N . MET A 1 112 ? -4.743 1.626 -3.109 1.00 90.06 112 MET A N 1
ATOM 896 C CA . MET A 1 112 ? -5.432 1.621 -1.815 1.00 90.06 112 MET A CA 1
ATOM 897 C C . MET A 1 112 ? -4.685 0.776 -0.784 1.00 90.06 112 MET A C 1
ATOM 899 O O . MET A 1 112 ? -4.430 1.247 0.325 1.00 90.06 112 MET A O 1
ATOM 903 N N . ARG A 1 113 ? -4.260 -0.434 -1.166 1.00 90.81 113 ARG A N 1
ATOM 904 C CA . ARG A 1 113 ? -3.469 -1.317 -0.303 1.00 90.81 113 ARG A CA 1
ATOM 905 C C . ARG A 1 113 ? -2.184 -0.632 0.165 1.00 90.81 113 ARG A C 1
ATOM 907 O O . ARG A 1 113 ? -1.868 -0.680 1.349 1.00 90.81 113 ARG A O 1
ATOM 914 N N . LEU A 1 114 ? -1.459 0.042 -0.731 1.00 91.75 114 LEU A N 1
ATOM 915 C CA . LEU A 1 114 ? -0.237 0.779 -0.385 1.00 91.75 114 LEU A CA 1
ATOM 916 C C . LEU A 1 114 ? -0.502 1.923 0.603 1.00 91.75 114 LEU A C 1
ATOM 918 O O . LEU A 1 114 ? 0.256 2.099 1.559 1.00 91.75 114 LEU A O 1
ATOM 922 N N . LEU A 1 115 ? -1.579 2.685 0.396 1.00 86.88 115 LEU A N 1
ATOM 923 C CA . LEU A 1 115 ? -1.975 3.754 1.313 1.00 86.88 115 LEU A CA 1
ATOM 924 C C . LEU A 1 115 ? -2.346 3.213 2.692 1.00 86.88 115 LEU A C 1
ATOM 926 O O . LEU A 1 115 ? -1.970 3.818 3.695 1.00 86.88 115 LEU A O 1
ATOM 930 N N . GLU A 1 116 ? -3.032 2.079 2.760 1.00 83.69 116 GLU A N 1
ATOM 931 C CA . GLU A 1 116 ? -3.411 1.475 4.033 1.00 83.69 116 GLU A CA 1
ATOM 932 C C . GLU A 1 116 ? -2.195 0.917 4.780 1.00 83.69 116 GLU A C 1
ATOM 934 O O . GLU A 1 116 ? -1.975 1.240 5.949 1.00 83.69 116 GLU A O 1
ATOM 939 N N . MET A 1 117 ? -1.310 0.199 4.082 1.00 84.94 117 MET A N 1
ATOM 940 C CA . MET A 1 117 ? -0.066 -0.312 4.671 1.00 84.94 117 MET A CA 1
ATOM 941 C C . MET A 1 117 ? 0.832 0.809 5.213 1.00 84.94 117 MET A C 1
ATOM 943 O O . MET A 1 117 ? 1.506 0.608 6.222 1.00 84.94 117 MET A O 1
ATOM 947 N N . SER A 1 118 ? 0.802 2.003 4.605 1.00 83.94 118 SER A N 1
ATOM 948 C CA . SER A 1 118 ? 1.543 3.169 5.111 1.00 83.94 118 SER A CA 1
ATOM 949 C C . SER A 1 118 ? 1.059 3.656 6.484 1.00 83.94 118 SER A C 1
ATOM 951 O O . SER A 1 118 ? 1.835 4.246 7.234 1.00 83.94 118 SER A O 1
ATOM 953 N N . LYS A 1 119 ? -0.206 3.386 6.834 1.00 78.06 119 LYS A N 1
ATOM 954 C CA . LYS A 1 119 ? -0.810 3.759 8.121 1.00 78.06 119 LYS A CA 1
ATOM 955 C C . LYS A 1 119 ? -0.689 2.643 9.154 1.00 78.06 119 LYS A C 1
ATOM 957 O O . LYS A 1 119 ? -0.452 2.923 10.326 1.00 78.06 119 LYS A O 1
ATOM 962 N N . ILE A 1 120 ? -0.791 1.380 8.733 1.00 73.56 120 ILE A N 1
ATOM 963 C CA . ILE A 1 120 ? -0.715 0.218 9.636 1.00 73.56 120 ILE A CA 1
ATOM 964 C C . ILE A 1 120 ? 0.609 0.186 10.413 1.00 73.56 120 ILE A C 1
ATOM 966 O O . ILE A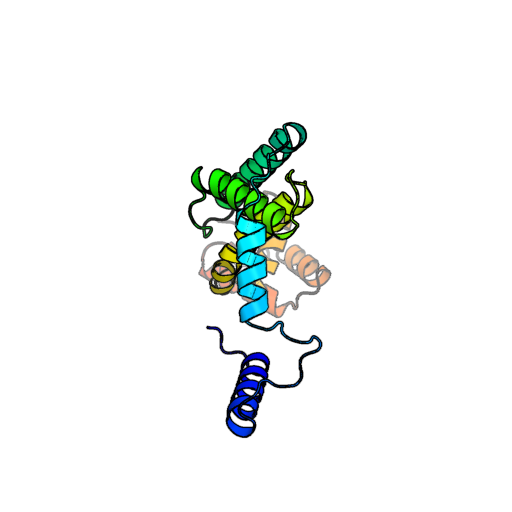 1 120 ? 0.618 -0.167 11.593 1.00 73.56 120 ILE A O 1
ATOM 970 N N . SER A 1 121 ? 1.725 0.606 9.803 1.00 66.44 121 SER A N 1
ATOM 971 C CA . SER A 1 121 ? 3.016 0.688 10.501 1.00 66.44 121 SER A CA 1
ATOM 972 C C . SER A 1 121 ? 2.991 1.604 11.736 1.00 66.44 121 SER A C 1
ATOM 974 O O . SER A 1 121 ? 3.767 1.371 12.661 1.00 66.44 121 SER A O 1
ATOM 976 N N . LEU A 1 122 ? 2.097 2.600 11.773 1.00 64.06 122 LEU A N 1
ATOM 977 C CA . LEU A 1 122 ? 1.856 3.470 12.931 1.00 64.06 122 LEU A CA 1
ATOM 978 C C . LEU A 1 122 ? 0.841 2.846 13.904 1.00 64.06 122 LEU A C 1
ATOM 980 O O . LEU A 1 122 ? 1.060 2.847 15.112 1.00 64.06 122 LEU A O 1
ATOM 984 N N . ALA A 1 123 ? -0.233 2.237 13.397 1.00 59.84 123 ALA A N 1
ATOM 985 C CA . ALA A 1 123 ? -1.261 1.619 14.240 1.00 59.84 123 ALA A CA 1
ATOM 986 C C . ALA A 1 123 ? -0.708 0.462 15.098 1.00 59.84 123 ALA A C 1
ATOM 988 O O . ALA A 1 123 ? -1.016 0.346 16.281 1.00 59.84 123 ALA A O 1
ATOM 989 N N . GLN A 1 124 ? 0.200 -0.358 14.554 1.00 53.69 124 GLN A N 1
ATOM 990 C CA . GLN A 1 124 ? 0.820 -1.446 15.319 1.00 53.69 124 GLN A CA 1
ATOM 991 C C . GLN A 1 124 ? 1.791 -0.973 16.418 1.00 53.69 124 GLN A C 1
ATOM 993 O O . GLN A 1 124 ? 2.274 -1.811 17.186 1.00 53.69 124 GLN A O 1
ATOM 998 N N . SER A 1 125 ? 2.177 0.309 16.470 1.00 50.22 125 SER A N 1
ATOM 999 C CA . SER A 1 125 ? 2.881 0.847 17.646 1.00 50.22 125 SER A CA 1
ATOM 1000 C C . SER A 1 125 ? 1.933 1.186 18.797 1.00 50.22 125 SER A C 1
ATOM 1002 O O . SER A 1 125 ? 2.376 1.191 19.944 1.00 50.22 125 SER A O 1
ATOM 1004 N N . GLU A 1 126 ? 0.643 1.376 18.513 1.00 47.84 126 GLU A N 1
ATOM 1005 C CA . GLU A 1 126 ? -0.375 1.744 19.503 1.00 47.84 126 GLU A CA 1
ATOM 1006 C C . GLU A 1 126 ? -1.190 0.551 20.022 1.00 47.84 126 GLU A C 1
ATOM 1008 O O . GLU A 1 126 ? -1.840 0.654 21.059 1.00 47.84 126 GLU A O 1
ATOM 1013 N N . ASP A 1 127 ? -1.050 -0.636 19.421 1.00 44.44 127 ASP A N 1
ATOM 1014 C CA . ASP A 1 127 ? -1.663 -1.884 19.920 1.00 44.44 127 ASP A CA 1
ATOM 1015 C C . ASP A 1 127 ? -1.069 -2.379 21.264 1.00 44.44 127 ASP A C 1
ATOM 1017 O O . ASP A 1 127 ? -1.343 -3.474 21.743 1.00 44.44 127 ASP A O 1
ATOM 1021 N N . ARG A 1 128 ? -0.252 -1.547 21.925 1.00 43.69 128 ARG A N 1
ATOM 1022 C CA . ARG A 1 128 ? 0.084 -1.676 23.352 1.00 43.69 128 ARG A CA 1
ATOM 1023 C C . ARG A 1 128 ? -0.885 -0.915 24.272 1.00 43.69 128 ARG A C 1
ATOM 1025 O O . ARG A 1 128 ? -0.606 -0.808 25.463 1.00 43.69 128 ARG A O 1
ATOM 1032 N N . GLY A 1 129 ? -1.988 -0.374 23.748 1.00 44.00 129 GLY A N 1
ATOM 1033 C CA . GLY A 1 129 ? -2.939 0.450 24.504 1.00 44.00 129 GLY A CA 1
ATOM 1034 C C . GLY A 1 129 ? -4.394 -0.021 24.490 1.00 44.00 129 GLY A C 1
ATOM 1035 O O . GLY A 1 129 ? -5.161 0.376 25.369 1.00 44.00 129 GLY A O 1
ATOM 1036 N N . GLY A 1 130 ? -4.791 -0.903 23.569 1.00 45.09 130 GLY A N 1
ATOM 1037 C CA . GLY A 1 130 ? -6.025 -1.661 23.738 1.00 45.09 130 GLY A CA 1
ATOM 1038 C C . GLY A 1 130 ? -5.785 -2.650 24.866 1.00 45.09 130 GLY A C 1
ATOM 1039 O O . GLY A 1 130 ? -5.237 -3.714 24.596 1.00 45.09 130 GLY A O 1
ATOM 1040 N N . ARG A 1 131 ? -6.083 -2.269 26.125 1.00 49.03 131 ARG A N 1
ATOM 1041 C CA . ARG A 1 131 ? -5.987 -3.146 27.310 1.00 49.03 131 ARG A CA 1
ATOM 1042 C C . ARG A 1 131 ? -6.354 -4.554 26.861 1.00 49.03 131 ARG A C 1
ATOM 1044 O O . ARG A 1 131 ? -7.501 -4.765 26.468 1.00 49.03 131 ARG A O 1
ATOM 1051 N N . ALA A 1 132 ? -5.388 -5.480 26.869 1.00 47.38 132 ALA A N 1
ATOM 1052 C CA . ALA A 1 132 ? -5.693 -6.893 26.732 1.00 47.38 132 ALA A CA 1
ATOM 1053 C C . ALA A 1 132 ? -6.770 -7.142 27.775 1.00 47.38 132 ALA A C 1
ATOM 1055 O O . ALA A 1 132 ? -6.492 -6.971 28.960 1.00 47.38 132 ALA A O 1
ATOM 1056 N N . GLN A 1 133 ? -8.005 -7.343 27.312 1.00 54.50 133 GLN A N 1
ATOM 1057 C CA . GLN A 1 133 ? -9.179 -7.231 28.161 1.00 54.50 133 GLN A CA 1
ATOM 1058 C C . GLN A 1 133 ? -8.953 -8.213 29.295 1.00 54.50 133 GLN A C 1
ATOM 1060 O O . GLN A 1 133 ? -8.863 -9.424 29.040 1.00 54.50 133 GLN A O 1
ATOM 1065 N N . SER A 1 134 ? -8.701 -7.671 30.492 1.00 68.69 134 SER A N 1
ATOM 1066 C CA . SER A 1 134 ? -8.269 -8.480 31.620 1.00 68.69 134 SER A CA 1
ATOM 1067 C C . SER A 1 134 ? -9.331 -9.550 31.824 1.00 68.69 134 SER A C 1
ATOM 1069 O O . SER A 1 134 ? -10.493 -9.365 31.446 1.00 68.69 134 SER A O 1
ATOM 1071 N N . VAL A 1 135 ? -8.964 -10.685 32.408 1.00 72.19 135 VAL A N 1
ATOM 1072 C CA . VAL A 1 135 ? -9.963 -11.691 32.799 1.00 72.19 135 VAL A CA 1
ATOM 1073 C C . VAL A 1 135 ? -11.097 -11.009 33.589 1.00 72.19 135 VAL A C 1
ATOM 1075 O O . VAL A 1 135 ? -12.265 -11.289 33.342 1.00 72.19 135 VAL A O 1
ATOM 1078 N N . VAL A 1 136 ? -10.747 -9.990 34.380 1.00 75.88 136 VAL A N 1
ATOM 1079 C CA . VAL A 1 136 ? -11.646 -9.056 35.075 1.00 75.88 136 VAL A CA 1
ATOM 1080 C C . VAL A 1 136 ? -12.572 -8.268 34.131 1.00 75.88 136 VAL A C 1
ATOM 1082 O O . VAL A 1 136 ? -13.784 -8.279 34.321 1.00 75.88 136 VAL A O 1
ATOM 1085 N N . ASP A 1 137 ? -12.057 -7.639 33.068 1.00 77.12 137 ASP A N 1
ATOM 1086 C CA . ASP A 1 137 ? -12.876 -6.873 32.109 1.00 77.12 137 ASP A CA 1
ATOM 1087 C C . ASP A 1 137 ? -13.852 -7.779 31.332 1.00 77.12 137 ASP A C 1
ATOM 1089 O O . ASP A 1 137 ? -14.980 -7.390 31.009 1.00 77.12 137 ASP A O 1
ATOM 1093 N N . LYS A 1 138 ? -13.430 -9.016 31.036 1.00 79.38 138 LYS A N 1
ATOM 1094 C CA . LYS A 1 138 ? -14.292 -10.029 30.412 1.00 79.38 138 LYS A CA 1
ATOM 1095 C C . LYS A 1 138 ? -15.399 -10.455 31.372 1.00 79.38 138 LYS A C 1
ATOM 1097 O O . LYS A 1 138 ? -16.562 -10.465 30.974 1.00 79.38 138 LYS A O 1
ATOM 1102 N N . ILE A 1 139 ? -15.074 -10.731 32.634 1.00 81.06 139 ILE A N 1
ATOM 1103 C CA . ILE A 1 139 ? -16.064 -11.052 33.672 1.00 81.06 139 ILE A CA 1
ATOM 1104 C C . ILE A 1 139 ? -17.048 -9.884 33.864 1.00 81.06 139 ILE A C 1
ATOM 1106 O O . ILE A 1 139 ? -18.259 -10.109 33.881 1.00 81.06 139 ILE A O 1
ATOM 1110 N N . PHE A 1 140 ? -16.574 -8.635 33.874 1.00 81.25 140 PHE A N 1
ATOM 1111 C CA . PHE A 1 140 ? -17.428 -7.446 33.941 1.00 81.25 140 PHE A CA 1
ATOM 1112 C C . PHE A 1 140 ? -18.444 -7.386 32.793 1.00 81.25 140 PHE A C 1
ATOM 1114 O O . PHE A 1 140 ? -19.624 -7.113 33.016 1.00 81.25 140 PHE A O 1
ATOM 1121 N N . SER A 1 141 ? -18.020 -7.679 31.558 1.00 80.50 141 SER A N 1
ATOM 1122 C CA . SER A 1 141 ? -18.928 -7.689 30.403 1.00 80.50 141 SER A CA 1
ATOM 1123 C C . SER A 1 141 ? -20.032 -8.746 30.522 1.00 80.50 141 SER A C 1
ATOM 1125 O O . SER A 1 141 ? -21.184 -8.457 30.201 1.00 80.50 141 SER A O 1
ATOM 1127 N N . VAL A 1 142 ? -19.708 -9.926 31.064 1.00 82.12 142 VAL A N 1
ATOM 1128 C CA . VAL A 1 142 ? -20.677 -11.000 31.336 1.00 82.12 142 VAL A CA 1
ATOM 1129 C C . VAL A 1 142 ? -21.674 -10.566 32.408 1.00 82.12 142 VAL A C 1
ATOM 1131 O O . VAL A 1 142 ? -22.878 -10.746 32.243 1.00 82.12 142 VAL A O 1
ATOM 1134 N N . ILE A 1 143 ? -21.192 -9.951 33.489 1.00 80.12 143 ILE A N 1
ATOM 1135 C CA . ILE A 1 143 ? -22.041 -9.483 34.590 1.00 80.12 143 ILE A CA 1
ATOM 1136 C C . ILE A 1 143 ? -22.955 -8.339 34.125 1.00 80.12 143 ILE A C 1
ATOM 1138 O O . ILE A 1 143 ? -24.130 -8.286 34.492 1.00 80.12 143 ILE A O 1
ATOM 1142 N N . ARG A 1 144 ? -22.459 -7.457 33.251 1.00 80.88 144 ARG A N 1
ATOM 1143 C CA . ARG A 1 144 ? -23.247 -6.382 32.636 1.00 80.88 144 ARG A CA 1
ATOM 1144 C C . ARG A 1 144 ? -24.316 -6.910 31.673 1.00 80.88 144 ARG A C 1
ATOM 1146 O O . ARG A 1 144 ? -25.429 -6.387 31.668 1.00 80.88 144 ARG A O 1
ATOM 1153 N N . GLU A 1 145 ? -23.996 -7.931 30.881 1.00 81.69 145 GLU A N 1
ATOM 1154 C CA . GLU A 1 145 ? -24.952 -8.630 30.009 1.00 81.69 145 GLU A CA 1
ATOM 1155 C C . GLU A 1 145 ? -26.073 -9.277 30.837 1.00 81.69 145 GLU A C 1
ATOM 1157 O O . GLU A 1 145 ? -27.251 -9.111 30.524 1.00 81.69 145 GLU A O 1
ATOM 1162 N N . LEU A 1 146 ? -25.711 -9.921 31.951 1.00 78.94 146 LEU A N 1
ATOM 1163 C CA . LEU A 1 146 ? -26.655 -10.566 32.862 1.00 78.94 146 LEU A CA 1
ATOM 1164 C C . LEU A 1 146 ? -27.546 -9.564 33.606 1.00 78.94 146 LEU A C 1
ATOM 1166 O O . LEU A 1 146 ? -28.725 -9.832 33.843 1.00 78.94 146 LEU A O 1
ATOM 1170 N N . ALA A 1 147 ? -27.006 -8.391 33.941 1.00 76.69 147 ALA A N 1
ATOM 1171 C CA . ALA A 1 147 ? -27.785 -7.317 34.535 1.00 76.69 147 ALA A CA 1
ATOM 1172 C C . ALA A 1 147 ? -28.873 -6.825 33.572 1.00 76.69 147 ALA A C 1
ATOM 1174 O O . ALA A 1 147 ? -29.990 -6.565 34.016 1.00 76.69 147 ALA A O 1
ATOM 1175 N N . GLY A 1 148 ? -28.582 -6.705 32.268 1.00 64.75 148 GLY A N 1
ATOM 1176 C CA . GLY A 1 148 ? -29.570 -6.415 31.217 1.00 64.75 148 GLY A CA 1
ATOM 1177 C C . GLY A 1 148 ? -30.440 -5.161 31.436 1.00 64.75 148 GLY A C 1
ATOM 1178 O O . GLY A 1 148 ? -31.447 -4.995 30.753 1.00 64.75 148 GLY A O 1
ATOM 1179 N N . GLY A 1 149 ? -30.089 -4.295 32.400 1.00 65.94 149 GLY A N 1
ATOM 1180 C CA . GLY A 1 149 ? -30.876 -3.136 32.851 1.00 65.94 149 GLY A CA 1
ATOM 1181 C C . GLY A 1 149 ? -31.378 -3.183 34.308 1.00 65.94 149 GLY A C 1
ATOM 1182 O O . GLY A 1 149 ? -31.870 -2.174 34.811 1.00 65.94 149 GLY A O 1
ATOM 1183 N N . LYS A 1 150 ? -31.246 -4.308 35.021 1.00 73.50 150 LYS A N 1
ATOM 1184 C CA . LYS A 1 150 ? -31.533 -4.418 36.460 1.00 73.50 150 LYS A CA 1
ATOM 1185 C C . LYS A 1 150 ? -30.388 -3.812 37.272 1.00 73.50 150 LYS A C 1
ATOM 1187 O O . LYS A 1 150 ? -29.227 -4.135 37.053 1.00 73.50 150 LYS A O 1
ATOM 1192 N N . LYS A 1 151 ? -30.728 -2.970 38.254 1.00 72.12 151 LYS A N 1
ATOM 1193 C CA . LYS A 1 151 ? -29.750 -2.391 39.193 1.00 72.12 151 LYS A CA 1
ATOM 1194 C C . LYS A 1 151 ? -29.204 -3.405 40.198 1.00 72.12 151 LYS A C 1
ATOM 1196 O O . LYS A 1 151 ? -28.194 -3.127 40.825 1.00 72.12 151 LYS A O 1
ATOM 1201 N N . THR A 1 152 ? -29.852 -4.556 40.366 1.00 77.44 152 THR A N 1
ATOM 1202 C CA . THR A 1 152 ? -29.475 -5.576 41.349 1.00 77.44 152 THR A CA 1
ATOM 1203 C C . THR A 1 152 ? -29.380 -6.952 40.702 1.00 77.44 152 THR A C 1
ATOM 1205 O O . THR A 1 152 ? -30.254 -7.352 39.929 1.00 77.44 152 THR A O 1
ATOM 1208 N N . VAL A 1 153 ? -28.315 -7.683 41.028 1.00 81.19 153 VAL A N 1
ATOM 1209 C CA . VAL A 1 153 ? -28.035 -9.035 40.529 1.00 81.19 153 VAL A CA 1
ATOM 1210 C C . VAL A 1 153 ? -27.605 -9.923 41.698 1.00 81.19 153 VAL A C 1
ATOM 1212 O O . VAL A 1 153 ? -26.901 -9.478 42.606 1.00 81.19 153 VAL A O 1
ATOM 1215 N N . LYS A 1 154 ? -28.051 -11.184 41.721 1.00 82.88 154 LYS A N 1
ATOM 1216 C CA . LYS A 1 154 ? -27.677 -12.139 42.774 1.00 82.88 154 LYS A CA 1
ATOM 1217 C C . LYS A 1 154 ? -26.275 -12.687 42.531 1.00 82.88 154 LYS A C 1
ATOM 1219 O O . LYS A 1 154 ? -25.948 -13.084 41.415 1.00 82.88 154 LYS A O 1
ATOM 1224 N N . LEU A 1 155 ? -25.481 -12.799 43.596 1.00 80.81 155 LEU A N 1
ATOM 1225 C CA . LEU A 1 155 ? -24.121 -13.336 43.503 1.00 80.81 155 LEU A CA 1
ATOM 1226 C C . LEU A 1 155 ? -24.112 -14.807 43.048 1.00 80.81 155 LEU A C 1
ATOM 1228 O O . LEU A 1 155 ? -23.217 -15.230 42.321 1.00 80.81 155 LEU A O 1
ATOM 1232 N N . SER A 1 156 ? -25.141 -15.571 43.424 1.00 78.56 156 SER A N 1
ATOM 1233 C CA . SER A 1 156 ? -25.333 -16.968 43.013 1.00 78.56 156 SER A CA 1
ATOM 1234 C C . SER A 1 156 ? -25.428 -17.119 41.490 1.00 78.56 156 SER A C 1
ATOM 1236 O O . SER A 1 156 ? -24.774 -17.989 40.925 1.00 78.56 156 SER A O 1
ATOM 1238 N N . GLU A 1 157 ? -26.184 -16.235 40.829 1.00 80.88 157 GLU A N 1
ATOM 1239 C CA . GLU A 1 157 ? -26.384 -16.251 39.371 1.00 80.88 157 GLU A CA 1
ATOM 1240 C C . GLU A 1 157 ? -25.109 -15.837 38.626 1.00 80.88 157 GLU A C 1
ATOM 1242 O O . GLU A 1 157 ? -24.780 -16.417 37.594 1.00 80.88 157 GLU A O 1
ATOM 1247 N N . ILE A 1 158 ? -24.354 -14.874 39.173 1.00 81.12 158 ILE A N 1
ATOM 1248 C CA . ILE A 1 158 ? -23.057 -14.455 38.621 1.00 81.12 158 ILE A CA 1
ATOM 1249 C C . ILE A 1 158 ? -22.062 -15.614 38.668 1.00 81.12 158 ILE A C 1
ATOM 1251 O O . ILE A 1 158 ? -21.440 -15.923 37.655 1.00 81.12 158 ILE A O 1
ATOM 1255 N N . ARG A 1 159 ? -21.942 -16.292 39.818 1.00 83.25 159 ARG A N 1
ATOM 1256 C CA . ARG A 1 159 ? -21.039 -17.440 39.974 1.00 83.25 159 ARG A CA 1
ATOM 1257 C C . ARG A 1 159 ? -21.400 -18.568 39.008 1.00 83.25 159 ARG A C 1
ATOM 1259 O O . ARG A 1 159 ? -20.526 -19.041 38.293 1.00 83.25 159 ARG A O 1
ATOM 1266 N N . GLU A 1 160 ? -22.676 -18.936 38.918 1.00 82.62 160 GLU A N 1
ATOM 1267 C CA . GLU A 1 160 ? -23.143 -20.002 38.022 1.00 82.62 160 GLU A CA 1
ATOM 1268 C C . GLU A 1 160 ? -22.878 -19.686 36.538 1.00 82.62 160 GLU A C 1
ATOM 1270 O O . GLU A 1 160 ? -22.417 -20.548 35.785 1.00 82.62 160 GLU A O 1
ATOM 1275 N N . GLN A 1 161 ? -23.081 -18.436 36.115 1.00 80.75 161 GLN A N 1
ATOM 1276 C CA . GLN A 1 161 ? -22.794 -17.998 34.746 1.00 80.75 161 GLN A CA 1
ATOM 1277 C C . GLN A 1 161 ? -21.303 -17.891 34.439 1.00 80.75 161 GLN A C 1
ATOM 1279 O O . GLN A 1 161 ? -20.869 -18.287 33.355 1.00 80.75 161 GLN A O 1
ATOM 1284 N N . CYS A 1 162 ? -20.498 -17.412 35.384 1.00 80.12 162 CYS A N 1
ATOM 1285 C CA . CYS A 1 162 ? -19.050 -17.388 35.231 1.00 80.12 162 CYS A CA 1
ATOM 1286 C C . CYS A 1 162 ? -18.469 -18.808 35.164 1.00 80.12 162 CYS A C 1
ATOM 1288 O O . CYS A 1 162 ? -17.621 -19.064 34.310 1.00 80.12 162 CYS A O 1
ATOM 1290 N N . THR A 1 163 ? -18.977 -19.750 35.968 1.00 82.56 163 THR A N 1
ATOM 1291 C CA . THR A 1 163 ? -18.602 -21.171 35.889 1.00 82.56 163 THR A CA 1
ATOM 1292 C C . THR A 1 163 ? -19.064 -21.805 34.576 1.00 82.56 163 THR A C 1
ATOM 1294 O O . THR A 1 163 ? -18.288 -22.515 33.942 1.00 82.56 163 THR A O 1
ATOM 1297 N N . SER A 1 164 ? -20.275 -21.489 34.104 1.00 83.12 164 SER A N 1
ATOM 1298 C CA . SER A 1 164 ? -20.783 -21.959 32.803 1.00 83.12 164 SER A CA 1
ATOM 1299 C C . SER A 1 164 ? -19.936 -21.463 31.626 1.00 83.12 164 SER A C 1
ATOM 1301 O O . SER A 1 164 ? -19.757 -22.183 30.646 1.00 83.12 164 SER A O 1
ATOM 1303 N N . LYS A 1 165 ? -19.378 -20.248 31.725 1.00 80.75 165 LYS A N 1
ATOM 1304 C CA . LYS A 1 165 ? -18.440 -19.683 30.739 1.00 80.75 165 LYS A CA 1
ATOM 1305 C C . LYS A 1 165 ? -16.975 -20.113 30.963 1.00 80.75 165 LYS A C 1
ATOM 1307 O O . LYS A 1 165 ? -16.116 -19.715 30.181 1.00 80.75 165 LYS A O 1
ATOM 1312 N N . GLY A 1 166 ? -16.688 -20.944 31.972 1.00 80.75 166 GLY A N 1
ATOM 1313 C CA . GLY A 1 166 ? -15.372 -21.554 32.203 1.00 80.75 166 GLY A CA 1
ATOM 1314 C C . GLY A 1 166 ? -14.371 -20.709 33.001 1.00 80.75 166 GLY A C 1
ATOM 1315 O O . GLY A 1 166 ? -13.176 -20.999 32.965 1.00 80.75 166 GLY A O 1
ATOM 1316 N N . TYR A 1 167 ? -14.822 -19.670 33.710 1.00 84.31 167 TYR A N 1
ATOM 1317 C CA . TYR A 1 167 ? -13.959 -18.858 34.574 1.00 84.31 167 TYR A CA 1
ATOM 1318 C C . TYR A 1 167 ? -13.791 -19.499 35.960 1.00 84.31 167 TYR A C 1
ATOM 1320 O O . TYR A 1 167 ? -14.749 -20.018 36.536 1.00 84.31 167 TYR A O 1
ATOM 1328 N N . GLN A 1 168 ? -12.570 -19.438 36.503 1.00 82.31 168 GLN A N 1
ATOM 1329 C CA . GLN A 1 168 ? -12.275 -19.873 37.872 1.00 82.31 168 GLN A CA 1
ATOM 1330 C C . GLN A 1 168 ? -13.026 -18.990 38.883 1.00 82.31 168 GLN A C 1
ATOM 1332 O O . GLN A 1 168 ? -13.068 -17.771 38.691 1.00 82.31 168 GLN A O 1
ATOM 1337 N N . PRO A 1 169 ? -13.582 -19.566 39.965 1.00 79.88 169 PRO A N 1
ATOM 1338 C CA . PRO A 1 169 ? -14.297 -18.804 40.987 1.00 79.88 169 PRO A CA 1
ATOM 1339 C C . PRO A 1 169 ? -13.409 -17.742 41.652 1.00 79.88 169 PRO A C 1
ATOM 1341 O O . PRO A 1 169 ? -13.898 -16.652 41.934 1.00 79.88 169 PRO A O 1
ATOM 1344 N N . ASP A 1 170 ? -12.108 -18.004 41.792 1.00 81.62 170 ASP A N 1
ATOM 1345 C CA . ASP A 1 170 ? -11.145 -17.063 42.379 1.00 81.62 170 ASP A CA 1
ATOM 1346 C C . ASP A 1 170 ? -11.046 -15.752 41.579 1.00 81.62 170 ASP A C 1
ATOM 1348 O O . ASP A 1 170 ? -11.047 -14.667 42.153 1.00 81.62 170 ASP A O 1
ATOM 1352 N N . HIS A 1 171 ? -11.060 -15.827 40.243 1.00 82.19 171 HIS A N 1
ATOM 1353 C CA . HIS A 1 171 ? -11.022 -14.638 39.378 1.00 82.19 171 HIS A CA 1
ATOM 1354 C C . HIS A 1 171 ? -12.325 -13.832 39.410 1.00 82.19 171 HIS A C 1
ATOM 1356 O O . HIS A 1 171 ? -12.328 -12.637 39.117 1.00 82.19 171 HIS A O 1
ATOM 1362 N N . VAL A 1 172 ? -13.445 -14.481 39.732 1.00 80.94 172 VAL A N 1
ATOM 1363 C CA . VAL A 1 172 ? -14.742 -13.810 39.885 1.00 80.94 172 VAL A CA 1
ATOM 1364 C C . VAL A 1 172 ? -14.781 -13.048 41.206 1.00 80.94 172 VAL A C 1
ATOM 1366 O O . VAL A 1 172 ? -15.247 -11.913 41.221 1.00 80.94 172 VAL A O 1
ATOM 1369 N N . GLU A 1 173 ? -14.267 -13.640 42.287 1.00 81.88 173 GLU A N 1
ATOM 1370 C CA . GLU A 1 173 ? -14.152 -12.980 43.594 1.00 81.88 173 GLU A CA 1
ATOM 1371 C C . GLU A 1 173 ? -13.229 -11.752 43.498 1.00 81.88 173 GLU A C 1
ATOM 1373 O O . GLU A 1 173 ? -13.640 -10.652 43.861 1.00 81.88 173 GLU A O 1
ATOM 1378 N N . GLU A 1 174 ? -12.049 -11.909 42.886 1.00 81.94 174 GLU A N 1
ATOM 1379 C CA . GLU A 1 174 ? -11.080 -10.827 42.654 1.00 81.94 174 GLU A CA 1
ATOM 1380 C C . GLU A 1 174 ? -11.684 -9.680 41.824 1.00 81.94 174 GLU A C 1
ATOM 1382 O O . GLU A 1 174 ? -11.523 -8.505 42.148 1.00 81.94 174 GLU A O 1
ATOM 1387 N N . CYS A 1 175 ? -12.449 -10.011 40.778 1.00 83.19 175 CYS A N 1
ATOM 1388 C CA . CYS A 1 175 ? -13.167 -9.026 39.973 1.00 83.19 175 CYS A CA 1
ATOM 1389 C C . CYS A 1 175 ? -14.182 -8.234 40.811 1.00 83.19 175 CYS A C 1
ATOM 1391 O O . CYS A 1 175 ? -14.308 -7.022 40.645 1.00 83.19 175 CYS A O 1
ATOM 1393 N N . ILE A 1 176 ? -14.937 -8.904 41.683 1.00 82.38 176 ILE A N 1
ATOM 1394 C CA . ILE A 1 176 ? -15.957 -8.253 42.512 1.00 82.38 176 ILE A CA 1
ATOM 1395 C C . ILE A 1 176 ? -15.306 -7.324 43.532 1.00 82.38 176 ILE A C 1
ATOM 1397 O O . ILE A 1 176 ? -15.750 -6.186 43.652 1.00 82.38 176 ILE A O 1
ATOM 1401 N N . GLU A 1 177 ? -14.248 -7.773 44.207 1.00 82.62 177 GLU A N 1
ATOM 1402 C CA . GLU A 1 177 ? -13.507 -6.962 45.179 1.00 82.62 177 GLU A CA 1
ATOM 1403 C C . GLU A 1 177 ? -12.906 -5.718 44.517 1.00 82.62 177 GLU A C 1
ATOM 1405 O O . GLU A 1 177 ? -13.084 -4.602 45.002 1.00 82.62 177 GLU A O 1
ATOM 1410 N N . GLN A 1 178 ? -12.299 -5.877 43.339 1.00 83.06 178 GLN A N 1
ATOM 1411 C CA . GLN A 1 178 ? -11.698 -4.762 42.614 1.00 83.06 178 GLN A CA 1
ATOM 1412 C C . GLN A 1 178 ? -12.737 -3.714 42.173 1.00 83.06 178 GLN A C 1
ATOM 1414 O O . GLN A 1 178 ? -12.478 -2.512 42.245 1.00 83.06 178 GLN A O 1
ATOM 1419 N N . TYR A 1 179 ? -13.930 -4.131 41.732 1.00 81.69 179 TYR A N 1
ATOM 1420 C CA . TYR A 1 179 ? -14.999 -3.193 41.356 1.00 81.69 179 TYR A CA 1
ATOM 1421 C C . TYR A 1 179 ? -15.798 -2.646 42.550 1.00 81.69 179 TYR A C 1
ATOM 1423 O O . TYR A 1 179 ? -16.410 -1.580 42.421 1.00 81.69 179 TYR A O 1
ATOM 1431 N N . GLU A 1 180 ? -15.775 -3.324 43.699 1.00 81.12 180 GLU A N 1
ATOM 1432 C CA . GLU A 1 180 ? -16.269 -2.801 44.977 1.00 81.12 180 GLU A CA 1
ATOM 1433 C C . GLU A 1 180 ? -15.351 -1.683 45.496 1.00 81.12 180 GLU A C 1
ATOM 1435 O O . GLU A 1 180 ? -15.836 -0.597 45.813 1.00 81.12 180 GLU A O 1
ATOM 1440 N N . GLU A 1 181 ? -14.026 -1.874 45.465 1.00 79.38 181 GLU A N 1
ATOM 1441 C CA . GLU A 1 181 ? -13.044 -0.828 45.804 1.00 79.38 181 GLU A CA 1
ATOM 1442 C C . GLU A 1 181 ? -13.174 0.413 44.907 1.00 79.38 181 GLU A C 1
ATOM 1444 O O . GLU A 1 181 ? -13.026 1.552 45.358 1.00 79.38 181 GLU A O 1
ATOM 1449 N N . LEU A 1 182 ? -13.503 0.204 43.629 1.00 81.69 182 LEU A N 1
ATOM 1450 C CA . LEU A 1 182 ? -13.742 1.273 42.658 1.00 81.69 182 LEU A CA 1
ATOM 1451 C C . LEU A 1 182 ? -15.139 1.917 42.777 1.00 81.69 182 LEU A C 1
ATOM 1453 O O . LEU A 1 182 ? -15.453 2.810 41.989 1.00 81.69 182 LEU A O 1
ATOM 1457 N N . ASN A 1 183 ? -15.968 1.505 43.746 1.00 78.31 183 ASN A N 1
ATOM 1458 C CA . ASN A 1 183 ? -17.347 1.969 43.969 1.00 78.31 183 ASN A CA 1
ATOM 1459 C C . ASN A 1 183 ? -18.278 1.829 42.749 1.00 78.31 183 ASN A C 1
ATOM 1461 O O . ASN A 1 183 ? -19.257 2.562 42.616 1.00 78.31 183 ASN A O 1
ATOM 1465 N N . VAL A 1 184 ? -17.988 0.889 41.849 1.00 79.88 184 VAL A N 1
ATOM 1466 C CA . VAL A 1 184 ? -18.858 0.577 40.702 1.00 79.88 184 VAL A CA 1
ATOM 1467 C C . VAL A 1 184 ? -19.973 -0.379 41.134 1.00 79.88 184 VAL A C 1
ATOM 1469 O O . VAL A 1 184 ? -21.105 -0.300 40.647 1.00 79.88 184 VAL A O 1
ATOM 1472 N N . TRP A 1 185 ? -19.661 -1.270 42.075 1.00 82.62 185 TRP A N 1
ATOM 1473 C CA . TRP A 1 185 ? -20.573 -2.258 42.636 1.00 82.62 185 TRP A CA 1
ATOM 1474 C C . TRP A 1 185 ? -20.661 -2.123 44.151 1.00 82.62 185 TRP A C 1
ATOM 1476 O O . TRP A 1 185 ? -19.663 -1.903 44.826 1.00 82.62 185 TRP A O 1
ATOM 1486 N N . GLN A 1 186 ? -21.864 -2.303 44.686 1.00 77.50 186 GLN A N 1
ATOM 1487 C CA . GLN A 1 186 ? -22.120 -2.350 46.118 1.00 77.50 186 GLN A CA 1
ATOM 1488 C C . GLN A 1 186 ? -22.612 -3.741 46.502 1.00 77.50 186 GLN A C 1
ATOM 1490 O O . GLN A 1 186 ? -23.690 -4.176 46.075 1.00 77.50 186 GLN A O 1
ATOM 1495 N N . VAL A 1 187 ? -21.823 -4.449 47.307 1.00 77.62 187 VAL A N 1
ATOM 1496 C CA . VAL A 1 187 ? -22.183 -5.768 47.822 1.00 77.62 187 VAL A CA 1
ATOM 1497 C C . VAL A 1 187 ? -22.990 -5.592 49.110 1.00 77.62 187 VAL A C 1
ATOM 1499 O O . VAL A 1 187 ? -22.641 -4.816 49.996 1.00 77.62 187 VAL A O 1
ATOM 1502 N N . ASN A 1 188 ? -24.114 -6.298 49.224 1.00 79.50 188 ASN A N 1
ATOM 1503 C CA . ASN A 1 188 ? -24.916 -6.286 50.450 1.00 79.50 188 ASN A CA 1
ATOM 1504 C C . ASN A 1 188 ? -24.129 -6.912 51.627 1.00 79.50 188 ASN A C 1
ATOM 1506 O O . ASN A 1 188 ? -23.339 -7.826 51.410 1.00 79.50 188 ASN A O 1
ATOM 1510 N N . GLN A 1 189 ? -24.397 -6.507 52.876 1.00 66.88 189 GLN A N 1
ATOM 1511 C CA . GLN A 1 189 ? -23.716 -6.994 54.093 1.00 66.88 189 GLN A CA 1
ATOM 1512 C C . GLN A 1 189 ? -23.738 -8.529 54.247 1.00 66.88 189 GLN A C 1
ATOM 1514 O O . GLN A 1 189 ? -22.847 -9.104 54.861 1.00 66.88 189 GLN A O 1
ATOM 1519 N N . ALA A 1 190 ? -24.731 -9.203 53.656 1.00 71.94 190 ALA A N 1
ATOM 1520 C CA . ALA A 1 190 ? -24.840 -10.664 53.630 1.00 71.94 190 ALA A CA 1
ATOM 1521 C C . ALA A 1 190 ? -24.113 -11.345 52.443 1.00 71.94 190 ALA A C 1
ATOM 1523 O O . ALA A 1 190 ? -24.238 -12.555 52.276 1.00 71.94 190 ALA A O 1
ATOM 1524 N N . ARG A 1 191 ? -23.408 -10.592 51.581 1.00 72.06 191 ARG A N 1
ATOM 1525 C CA . ARG A 1 191 ? -22.769 -11.048 50.325 1.00 72.06 191 ARG A CA 1
ATOM 1526 C C . ARG A 1 191 ? -23.685 -11.859 49.389 1.00 72.06 191 ARG A C 1
ATOM 1528 O O . ARG A 1 191 ? -23.237 -12.732 48.656 1.00 72.06 191 ARG A O 1
ATOM 1535 N N . THR A 1 192 ? -24.987 -11.574 49.377 1.00 73.62 192 THR A N 1
ATOM 1536 C CA . THR A 1 192 ? -25.972 -12.309 48.554 1.00 73.62 192 THR A CA 1
ATOM 1537 C C . THR A 1 192 ? -26.327 -11.615 47.238 1.00 73.62 192 THR A C 1
ATOM 1539 O O . THR A 1 192 ? -26.714 -12.275 46.270 1.00 73.62 192 THR A O 1
ATOM 1542 N N . THR A 1 193 ? -26.198 -10.289 47.172 1.00 78.88 193 THR A N 1
ATOM 1543 C CA . THR A 1 193 ? -26.606 -9.469 46.021 1.00 78.88 193 THR A CA 1
ATOM 1544 C C . THR A 1 193 ? -25.614 -8.343 45.768 1.00 78.88 193 THR A C 1
ATOM 1546 O O . THR A 1 193 ? -25.180 -7.689 46.719 1.00 78.88 193 THR A O 1
ATOM 1549 N N . ILE A 1 194 ? -25.325 -8.090 44.492 1.00 82.25 194 ILE A N 1
ATOM 1550 C CA . ILE A 1 194 ? -24.559 -6.944 44.001 1.00 82.25 194 ILE A CA 1
ATOM 1551 C C . ILE A 1 194 ? -25.535 -5.902 43.450 1.00 82.25 194 ILE A C 1
ATOM 1553 O O . ILE A 1 194 ? -26.455 -6.237 42.698 1.00 82.25 194 ILE A O 1
ATOM 1557 N N . THR A 1 195 ? -25.328 -4.642 43.824 1.00 79.62 195 THR A N 1
ATOM 1558 C CA . THR A 1 195 ? -26.061 -3.482 43.309 1.00 79.62 195 THR A CA 1
ATOM 1559 C C . THR A 1 195 ? -25.124 -2.636 42.454 1.00 79.62 195 THR A C 1
ATOM 1561 O O . THR A 1 195 ? -24.029 -2.304 42.892 1.00 79.62 195 THR A O 1
ATOM 1564 N N . PHE A 1 196 ? -25.539 -2.292 41.239 1.00 76.69 196 PHE A N 1
ATOM 1565 C CA . PHE A 1 196 ? -24.828 -1.345 40.382 1.00 76.69 196 PHE A CA 1
ATOM 1566 C C . PHE A 1 196 ? -25.125 0.075 40.868 1.00 76.69 196 PHE A C 1
ATOM 1568 O O . PHE A 1 196 ? -26.303 0.442 40.974 1.00 76.69 196 PHE A O 1
ATOM 1575 N N . VAL A 1 197 ? -24.070 0.830 41.181 1.00 71.25 197 VAL A N 1
ATOM 1576 C CA . VAL A 1 197 ? -24.149 2.226 41.646 1.00 71.25 197 VAL A CA 1
ATOM 1577 C C . VAL A 1 197 ? -24.304 3.176 40.463 1.00 71.25 197 VAL A C 1
ATOM 1579 O O . VAL A 1 197 ? -23.610 2.978 39.440 1.00 71.25 197 VAL A O 1
#